Protein AF-A0A1X7VGJ2-F1 (afdb_monomer_lite)

Sequence (334 aa):
MAAMAGPQPTDRPSVDGLGHTLQAKCLDVYKAAIDLQKLAGLMFQEAEQERKEWAYRMSVLQVERQKIEEEKRQIIELSEEKQEELLQSISSQETEIHGTVEIIVSGRMFTTSTRTIASLPNSLLAEAVSLMLKELEENRKERGSSKKKKKLKLRIDRDPRHFELILNYLREADRSLHWLYDPEAMKMSDLEAVRDEADYYKLKNLARLVTWELVSRKPVVSSKRLPSVLKLDKFENAEAAPFYKTLQTVKLEEENFTETVFENIVFVHNQTFISCDFRGSVFRRCFFNNGVLMNLSGSNISGIKFIDCRCNSRMSPADVFIVDEDQKGNIPSR

Organism: Amphimedon queenslandica (NCBI:txid400682)

InterPro domains:
  IPR003131 Potassium channel tetramerisation-type BTB domain [PF02214] (101-206)
  IPR011333 SKP1/BTB/POZ domain superfamily [G3DSA:3.30.710.10] (98-217)
  IPR011333 SKP1/BTB/POZ domain superfamily [SSF54695] (100-214)

Secondary structure (DSSP, 8-state):
--PPPPPPPPPPPPTHHHHHHHHHHHHHHHHHHHHHHHHHHHHHHHHHHHHHHHHHHHHHHHHHHHHHHHHHHHHHHHHHHHHHHHHHHHHHHTTS---EEEEEETTEEEEEEHHHHHTSTTSHHHHHHHHHHHHHHHHHHHTT--S--PPEEEEE-S-TTTHHHHHHHHH-SS--GGGSSSGGGS-HHHHHHHHHHHHHTT-HHHHHHHHHHHHHHS-----S---S-----------S---PEEE---EEES-B-TT-EEESEEE-S-EEEES-B-TT-EEES-EE-TT--EE-TT-B-TT-EEES-EESSS--GGGGEE--GGGGGGSPP-

Structure (mmCIF, N/CA/C/O backbone):
data_AF-A0A1X7VGJ2-F1
#
_entry.id   AF-A0A1X7VGJ2-F1
#
loop_
_atom_site.group_PDB
_atom_site.id
_atom_site.type_symbol
_atom_site.label_atom_id
_atom_site.label_alt_id
_atom_site.label_comp_id
_atom_site.label_asym_id
_atom_site.label_entity_id
_atom_site.label_seq_id
_atom_site.pdbx_PDB_ins_code
_atom_site.Cartn_x
_atom_site.Cartn_y
_atom_site.Cartn_z
_atom_site.occupancy
_atom_site.B_iso_or_equiv
_atom_site.auth_seq_id
_atom_site.auth_comp_id
_atom_site.auth_asym_id
_atom_site.auth_atom_id
_atom_site.pdbx_PDB_model_num
ATOM 1 N N . MET A 1 1 ? 41.781 -7.337 -119.163 1.00 41.69 1 MET A N 1
ATOM 2 C CA . MET A 1 1 ? 42.632 -6.458 -118.334 1.00 41.69 1 MET A CA 1
ATOM 3 C C . MET A 1 1 ? 41.804 -5.997 -117.146 1.00 41.69 1 MET A C 1
ATOM 5 O O . MET A 1 1 ? 40.992 -5.098 -117.299 1.00 41.69 1 MET A O 1
ATOM 9 N N . ALA A 1 2 ? 41.922 -6.687 -116.011 1.00 40.81 2 ALA A N 1
ATOM 10 C CA . ALA A 1 2 ? 41.248 -6.338 -114.763 1.00 40.81 2 ALA A CA 1
ATOM 11 C C . ALA A 1 2 ? 42.290 -5.704 -113.832 1.00 40.81 2 ALA A C 1
ATOM 13 O O . ALA A 1 2 ? 43.296 -6.341 -113.523 1.00 40.81 2 ALA A O 1
ATOM 14 N N . ALA A 1 3 ? 42.087 -4.441 -113.461 1.00 43.06 3 ALA A N 1
ATOM 15 C CA . ALA A 1 3 ? 42.963 -3.708 -112.556 1.00 43.06 3 ALA A CA 1
ATOM 16 C C . ALA A 1 3 ? 42.539 -3.976 -111.106 1.00 43.06 3 ALA A C 1
ATOM 18 O O . ALA A 1 3 ? 41.390 -3.741 -110.735 1.00 43.06 3 ALA A O 1
ATOM 19 N N . MET A 1 4 ? 43.468 -4.494 -110.303 1.00 45.34 4 MET A N 1
ATOM 20 C CA . MET A 1 4 ? 43.298 -4.689 -108.867 1.00 45.34 4 MET A CA 1
ATOM 21 C C . MET A 1 4 ? 43.460 -3.355 -108.131 1.00 45.34 4 MET A C 1
ATOM 23 O O . MET A 1 4 ? 44.506 -2.718 -108.228 1.00 45.34 4 MET A O 1
ATOM 27 N N . ALA A 1 5 ? 42.432 -2.948 -107.386 1.00 48.91 5 ALA A N 1
ATOM 28 C CA . ALA A 1 5 ? 42.500 -1.841 -106.439 1.00 48.91 5 ALA A CA 1
ATOM 29 C C . ALA A 1 5 ? 43.013 -2.363 -105.085 1.00 48.91 5 ALA A C 1
ATOM 31 O O . ALA A 1 5 ? 42.416 -3.266 -104.498 1.00 48.91 5 ALA A O 1
ATOM 32 N N . GLY A 1 6 ? 44.143 -1.824 -104.622 1.00 45.28 6 GLY A N 1
ATOM 33 C CA . GLY A 1 6 ? 44.724 -2.126 -103.311 1.00 45.28 6 GLY A CA 1
ATOM 34 C C . GLY A 1 6 ? 43.954 -1.467 -102.152 1.00 45.28 6 GLY A C 1
ATOM 35 O O . GLY A 1 6 ? 43.259 -0.471 -102.368 1.00 45.28 6 GLY A O 1
ATOM 36 N N . PRO A 1 7 ? 44.062 -2.005 -100.924 1.00 53.31 7 PRO A N 1
ATOM 37 C CA . PRO A 1 7 ? 43.322 -1.517 -99.763 1.00 53.31 7 PRO A CA 1
ATOM 38 C C . PRO A 1 7 ? 43.892 -0.192 -99.233 1.00 53.31 7 PRO A C 1
ATOM 40 O O . PRO A 1 7 ? 45.107 0.000 -99.181 1.00 53.31 7 PRO A O 1
ATOM 43 N N . GLN A 1 8 ? 43.000 0.716 -98.822 1.00 55.34 8 GLN A N 1
ATOM 44 C CA . GLN A 1 8 ? 43.360 1.981 -98.177 1.00 55.34 8 GLN A CA 1
ATOM 45 C C . GLN A 1 8 ? 43.908 1.775 -96.751 1.00 55.34 8 GLN A C 1
ATOM 47 O O . GLN A 1 8 ? 43.459 0.865 -96.049 1.00 55.34 8 GLN A O 1
ATOM 52 N N . PRO A 1 9 ? 44.851 2.624 -96.298 1.00 50.47 9 PRO A N 1
ATOM 53 C CA . PRO A 1 9 ? 45.387 2.573 -94.946 1.00 50.47 9 PRO A CA 1
ATOM 54 C C . PRO A 1 9 ? 44.357 3.098 -93.938 1.00 50.47 9 PRO A C 1
ATOM 56 O O . PRO A 1 9 ? 43.852 4.208 -94.062 1.00 50.47 9 PRO A O 1
ATOM 59 N N . THR A 1 10 ? 44.059 2.291 -92.924 1.00 57.19 10 THR A N 1
ATOM 60 C CA . THR A 1 10 ? 43.272 2.693 -91.754 1.00 57.19 10 THR A CA 1
ATOM 61 C C . THR A 1 10 ? 44.103 3.599 -90.847 1.00 57.19 10 THR A C 1
ATOM 63 O O . THR A 1 10 ? 45.176 3.186 -90.389 1.00 57.19 10 THR A O 1
ATOM 66 N N . ASP A 1 11 ? 43.586 4.791 -90.556 1.00 51.69 11 ASP A N 1
ATOM 67 C CA . ASP A 1 11 ? 44.128 5.726 -89.570 1.00 51.69 11 ASP A CA 1
ATOM 68 C C . ASP A 1 11 ? 44.292 5.049 -88.201 1.00 51.69 11 ASP A C 1
ATOM 70 O O . ASP A 1 11 ? 43.331 4.576 -87.589 1.00 51.69 11 ASP A O 1
ATOM 74 N N . ARG A 1 12 ? 45.533 4.990 -87.707 1.00 55.22 12 ARG A N 1
ATOM 75 C CA . ARG A 1 12 ? 45.820 4.589 -86.326 1.00 55.22 12 ARG A CA 1
ATOM 76 C C . ARG A 1 12 ? 45.592 5.797 -85.410 1.00 55.22 12 ARG A C 1
ATOM 78 O O . ARG A 1 12 ? 46.209 6.834 -85.652 1.00 55.22 12 ARG A O 1
ATOM 85 N N . PRO A 1 13 ? 44.775 5.690 -84.348 1.00 53.16 13 PRO A 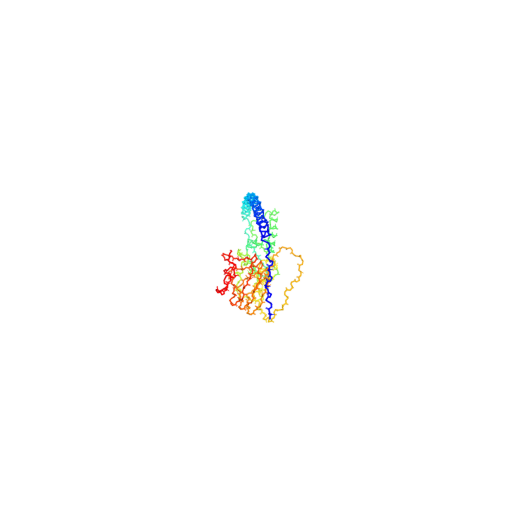N 1
ATOM 86 C CA . PRO A 1 13 ? 44.642 6.766 -83.373 1.00 53.16 13 PRO A CA 1
ATOM 87 C C . PRO A 1 13 ? 45.975 6.994 -82.642 1.00 53.16 13 PRO A C 1
ATOM 89 O O . PRO A 1 13 ? 46.631 6.045 -82.210 1.00 53.16 13 PRO A O 1
ATOM 92 N N . SER A 1 14 ? 46.376 8.265 -82.533 1.00 53.22 14 SER A N 1
ATOM 93 C CA . SER A 1 14 ? 47.578 8.713 -81.817 1.00 53.22 14 SER A CA 1
ATOM 94 C C . SER A 1 14 ? 47.533 8.270 -80.346 1.00 53.22 14 SER A C 1
ATOM 96 O O . SER A 1 14 ? 46.557 8.499 -79.631 1.00 53.22 14 SER A O 1
ATOM 98 N N . VAL A 1 15 ? 48.610 7.614 -79.911 1.00 56.50 15 VAL A N 1
ATOM 99 C CA . VAL A 1 15 ? 48.788 7.003 -78.580 1.00 56.50 15 VAL A CA 1
ATOM 100 C C . VAL A 1 15 ? 49.130 8.057 -77.508 1.00 56.50 15 VAL A C 1
ATOM 102 O O . VAL A 1 15 ? 49.064 7.780 -76.311 1.00 56.50 15 VAL A O 1
ATOM 105 N N . ASP A 1 16 ? 49.402 9.299 -77.913 1.00 55.81 16 ASP A N 1
ATOM 106 C CA . ASP A 1 16 ? 49.933 10.347 -77.034 1.00 55.81 16 ASP A CA 1
ATOM 107 C C . ASP A 1 16 ? 48.872 10.958 -76.089 1.00 55.81 16 ASP A C 1
ATOM 109 O O . ASP A 1 16 ? 49.206 11.539 -75.058 1.00 55.81 16 ASP A O 1
ATOM 113 N N . GLY A 1 17 ? 47.572 10.773 -76.361 1.00 53.50 17 GLY A N 1
ATOM 114 C CA . GLY A 1 17 ? 46.477 11.301 -75.524 1.00 53.50 17 GLY A CA 1
ATOM 115 C C . GLY A 1 17 ? 46.108 10.453 -74.292 1.00 53.50 17 GLY A C 1
ATOM 116 O O . GLY A 1 17 ? 45.524 10.961 -73.328 1.00 53.50 17 GLY A O 1
ATOM 117 N N . LEU A 1 18 ? 46.455 9.161 -74.291 1.00 54.19 18 LEU A N 1
ATOM 118 C CA . LEU A 1 18 ? 46.107 8.216 -73.217 1.00 54.19 18 LEU A CA 1
ATOM 119 C C . LEU A 1 18 ? 47.040 8.322 -71.999 1.00 54.19 18 LEU A C 1
ATOM 121 O O . LEU A 1 18 ? 46.604 8.116 -70.867 1.00 54.19 18 LEU A O 1
ATOM 125 N N . GLY A 1 19 ? 48.305 8.703 -72.207 1.00 57.38 19 GLY A N 1
ATOM 126 C CA . GLY A 1 19 ? 49.273 8.892 -71.120 1.00 57.38 19 GLY A CA 1
ATOM 127 C C . GLY A 1 19 ? 48.922 10.074 -70.209 1.00 57.38 19 GLY A C 1
ATOM 128 O O . GLY A 1 19 ? 48.924 9.943 -68.984 1.00 57.38 19 GLY A O 1
ATOM 129 N N . HIS A 1 20 ? 48.524 11.206 -70.797 1.00 58.91 20 HIS A N 1
ATOM 130 C CA . HIS A 1 20 ? 48.172 12.416 -70.046 1.00 58.91 20 HIS A CA 1
ATOM 131 C C . HIS A 1 20 ? 46.878 12.270 -69.229 1.00 58.91 20 HIS A C 1
ATOM 133 O O . HIS A 1 20 ? 46.772 12.811 -68.127 1.00 58.91 20 HIS A O 1
ATOM 139 N N . THR A 1 21 ? 45.906 11.495 -69.720 1.00 67.38 21 THR A N 1
ATOM 140 C CA . THR A 1 21 ? 44.641 11.243 -69.009 1.00 67.38 21 THR A CA 1
ATOM 141 C C . THR A 1 21 ? 44.792 10.254 -67.854 1.00 67.38 21 THR A C 1
ATOM 143 O O . THR A 1 21 ? 44.124 10.413 -66.830 1.00 67.38 21 THR A O 1
ATOM 146 N N . LEU A 1 22 ? 45.683 9.265 -67.965 1.00 71.12 22 LEU A N 1
ATOM 147 C CA . LEU A 1 22 ? 45.984 8.346 -66.864 1.00 71.12 22 LEU A CA 1
ATOM 148 C C . LEU A 1 22 ? 46.746 9.059 -65.735 1.00 71.12 22 LEU A C 1
ATOM 150 O O . LEU A 1 22 ? 46.411 8.905 -64.562 1.00 71.12 22 LEU A O 1
ATOM 154 N N . GLN A 1 23 ? 47.722 9.896 -66.096 1.00 74.94 23 GLN A N 1
ATOM 155 C CA . GLN A 1 23 ? 48.530 10.652 -65.140 1.00 74.94 23 GLN A CA 1
ATOM 156 C C . GLN A 1 23 ? 47.693 11.655 -64.330 1.00 74.94 23 GLN A C 1
ATOM 158 O O . GLN A 1 23 ? 47.880 11.764 -63.117 1.00 74.94 23 GLN A O 1
ATOM 163 N N . ALA A 1 24 ? 46.731 12.332 -64.967 1.00 77.25 24 ALA A N 1
ATOM 164 C CA . ALA A 1 24 ? 45.788 13.215 -64.280 1.00 77.25 24 ALA A CA 1
ATOM 165 C C . ALA A 1 24 ? 44.929 12.452 -63.254 1.00 77.25 24 ALA A C 1
ATOM 167 O O . ALA A 1 24 ? 44.856 12.848 -62.093 1.00 77.25 24 ALA A O 1
ATOM 168 N N . LYS A 1 25 ? 44.375 11.294 -63.641 1.00 83.44 25 LYS A N 1
ATOM 169 C CA . LYS A 1 25 ? 43.571 10.454 -62.739 1.00 83.44 25 LYS A CA 1
ATOM 170 C C . LYS A 1 25 ? 44.375 9.923 -61.551 1.00 83.44 25 LYS A C 1
ATOM 172 O O . LYS A 1 25 ? 43.862 9.894 -60.437 1.00 83.44 25 LYS A O 1
ATOM 177 N N . CYS A 1 26 ? 45.633 9.528 -61.753 1.00 83.81 26 CYS A N 1
ATOM 178 C CA . CYS A 1 26 ? 46.504 9.105 -60.653 1.00 83.81 26 CYS A CA 1
ATOM 179 C C . CYS A 1 26 ? 46.788 10.245 -59.663 1.00 83.81 26 CYS A C 1
ATOM 181 O O . CYS A 1 26 ? 46.820 10.011 -58.455 1.00 83.81 26 CYS A O 1
ATOM 183 N N . LEU A 1 27 ? 46.959 11.476 -60.156 1.00 86.50 27 LEU A N 1
ATOM 184 C CA . LEU A 1 27 ? 47.167 12.647 -59.306 1.00 86.50 27 LEU A CA 1
ATOM 185 C C . LEU A 1 27 ? 45.924 12.967 -58.461 1.00 86.50 27 LEU A C 1
ATOM 187 O O . LEU A 1 27 ? 46.056 13.308 -57.287 1.00 86.50 27 LEU A O 1
ATOM 191 N N . ASP A 1 28 ? 44.730 12.820 -59.034 1.00 88.88 28 ASP A N 1
ATOM 192 C CA . ASP A 1 28 ? 43.468 13.042 -58.322 1.00 88.88 28 ASP A CA 1
ATOM 193 C C . ASP A 1 28 ? 43.237 11.993 -57.227 1.00 88.88 28 ASP A C 1
ATOM 195 O O . ASP A 1 28 ? 42.870 12.342 -56.105 1.00 88.88 28 ASP A O 1
ATOM 199 N N . VAL A 1 29 ? 43.548 10.720 -57.502 1.00 89.69 29 VAL A N 1
ATOM 200 C CA . VAL A 1 29 ? 43.503 9.647 -56.493 1.00 89.69 29 VAL A CA 1
ATOM 201 C C . VAL A 1 29 ? 44.496 9.913 -55.358 1.00 89.69 29 VAL A C 1
ATOM 203 O O . VAL A 1 29 ? 44.160 9.737 -54.189 1.00 89.69 29 VAL A O 1
ATOM 206 N N . TYR A 1 30 ? 45.704 10.381 -55.678 1.00 91.94 30 TYR A N 1
ATOM 207 C CA . TYR A 1 30 ? 46.712 10.708 -54.669 1.00 91.94 30 TYR A CA 1
ATOM 208 C C . TYR A 1 30 ? 46.295 11.893 -53.783 1.00 91.94 30 TYR A C 1
ATOM 210 O O . TYR A 1 30 ? 46.450 11.836 -52.563 1.00 91.94 30 TYR A O 1
ATOM 218 N N . LYS A 1 31 ? 45.706 12.945 -54.367 1.00 92.75 31 LYS A N 1
ATOM 219 C CA . LYS A 1 31 ? 45.141 14.071 -53.604 1.00 92.75 31 LYS A CA 1
ATOM 220 C C . LYS A 1 31 ? 44.005 13.614 -52.689 1.00 92.75 31 LYS A C 1
ATOM 222 O O . LYS A 1 31 ? 44.028 13.933 -51.504 1.00 92.75 31 LYS A O 1
ATOM 227 N N . ALA A 1 32 ? 43.082 12.799 -53.203 1.00 90.75 32 ALA A N 1
ATOM 228 C CA . ALA A 1 32 ? 41.989 12.242 -52.410 1.00 90.75 32 ALA A CA 1
ATOM 229 C C . ALA A 1 32 ? 42.497 11.389 -51.233 1.00 90.75 32 ALA A C 1
ATOM 231 O O . ALA A 1 32 ? 41.953 11.473 -50.134 1.00 90.75 32 ALA A O 1
ATOM 232 N N . ALA A 1 33 ? 43.569 10.613 -51.426 1.00 91.69 33 ALA A N 1
ATOM 233 C CA . ALA A 1 33 ? 44.189 9.836 -50.353 1.00 91.69 33 ALA A CA 1
ATOM 234 C C . ALA A 1 33 ? 44.795 10.729 -49.252 1.00 91.69 33 ALA A C 1
ATOM 236 O O . ALA A 1 33 ? 44.612 10.450 -48.067 1.00 91.69 33 ALA A O 1
ATOM 237 N N . ILE A 1 34 ? 45.462 11.827 -49.627 1.00 93.69 34 ILE A N 1
ATOM 238 C CA . ILE A 1 34 ? 45.991 12.813 -48.670 1.00 93.69 34 ILE A CA 1
ATOM 239 C C . ILE A 1 34 ? 44.855 13.477 -47.886 1.00 93.69 34 ILE A C 1
ATOM 241 O O . ILE A 1 34 ? 44.963 13.652 -46.671 1.00 93.69 34 ILE A O 1
ATOM 245 N N . ASP A 1 35 ? 43.769 13.846 -48.560 1.00 93.25 35 ASP A N 1
ATOM 246 C CA . ASP A 1 35 ? 42.637 14.508 -47.914 1.00 93.25 35 ASP A CA 1
ATOM 247 C C . ASP A 1 35 ? 41.896 13.561 -46.963 1.00 93.25 35 ASP A C 1
ATOM 249 O O . ASP A 1 35 ? 41.567 13.954 -45.843 1.00 93.25 35 ASP A O 1
ATOM 253 N N . LEU A 1 36 ? 41.742 12.284 -47.332 1.00 92.56 36 LEU A N 1
ATOM 254 C CA . LEU A 1 36 ? 41.225 11.247 -46.434 1.00 92.56 36 LEU A CA 1
ATOM 255 C C . LEU A 1 36 ? 42.123 11.040 -45.210 1.00 92.56 36 LEU A C 1
ATOM 257 O O . LEU A 1 36 ? 41.618 10.911 -44.097 1.00 92.56 36 LEU A O 1
ATOM 261 N N . GLN A 1 37 ? 43.447 11.051 -45.385 1.00 93.88 37 GLN A N 1
ATOM 262 C CA . GLN A 1 37 ? 44.385 10.915 -44.270 1.00 93.88 37 GLN A CA 1
ATOM 263 C C . GLN A 1 37 ? 44.299 12.103 -43.299 1.00 93.88 37 GLN A C 1
ATOM 265 O O . GLN A 1 37 ? 44.339 11.910 -42.083 1.00 93.88 37 GLN A O 1
ATOM 270 N N . LYS A 1 38 ? 44.130 13.327 -43.814 1.00 93.81 38 LYS A N 1
ATOM 271 C CA . LYS A 1 38 ? 43.897 14.520 -42.982 1.00 93.81 38 LYS A CA 1
ATOM 272 C C . LYS A 1 38 ? 42.572 14.434 -42.230 1.00 93.81 38 LYS A C 1
ATOM 274 O O . LYS A 1 38 ? 42.534 14.730 -41.039 1.00 93.81 38 LYS A O 1
ATOM 279 N N . LEU A 1 39 ? 41.507 14.007 -42.907 1.00 94.00 39 LEU A N 1
ATOM 280 C CA . LEU A 1 39 ? 40.177 13.882 -42.316 1.00 94.00 39 LEU A CA 1
ATOM 281 C C . LEU A 1 39 ? 40.162 12.820 -41.207 1.00 94.00 39 LEU A C 1
ATOM 283 O O . LEU A 1 39 ? 39.649 13.081 -40.123 1.00 94.00 39 LEU A O 1
ATOM 287 N N . ALA A 1 40 ? 40.825 11.680 -41.419 1.00 92.25 40 ALA A N 1
ATOM 288 C CA . ALA A 1 40 ? 41.014 10.662 -40.386 1.00 92.25 40 ALA A CA 1
ATOM 289 C C . ALA A 1 40 ? 41.782 11.201 -39.163 1.00 92.25 40 ALA A C 1
ATOM 291 O O . ALA A 1 40 ? 41.431 10.885 -38.027 1.00 92.25 40 ALA A O 1
ATOM 292 N N . GLY A 1 41 ? 42.794 12.049 -39.380 1.00 94.06 41 GLY A N 1
ATOM 293 C CA . GLY A 1 41 ? 43.525 12.716 -38.299 1.00 94.06 41 GLY A CA 1
ATOM 294 C C . GLY A 1 41 ? 42.649 13.659 -37.469 1.00 94.06 41 GLY A C 1
ATOM 295 O O . GLY A 1 41 ? 42.732 13.643 -36.243 1.00 94.06 41 GLY A O 1
ATOM 296 N N . LEU A 1 42 ? 41.776 14.435 -38.120 1.00 94.19 42 LEU A N 1
ATOM 297 C CA . LEU A 1 42 ? 40.832 15.329 -37.439 1.00 94.19 42 LEU A CA 1
ATOM 298 C C . LEU A 1 42 ? 39.787 14.547 -36.636 1.00 94.19 42 LEU A C 1
ATOM 300 O O . LEU A 1 42 ? 39.579 14.847 -35.464 1.00 94.19 42 LEU A O 1
ATOM 304 N N . MET A 1 43 ? 39.205 13.495 -37.221 1.00 90.44 43 MET A N 1
ATOM 305 C CA . MET A 1 43 ? 38.252 12.625 -36.519 1.00 90.44 43 MET A CA 1
ATOM 306 C C . MET A 1 43 ? 38.877 11.959 -35.289 1.00 90.44 43 MET A C 1
ATOM 308 O O . MET A 1 43 ? 38.226 11.821 -34.256 1.00 90.44 43 MET A O 1
ATOM 312 N N . PHE A 1 44 ? 40.148 11.556 -35.375 1.00 94.19 44 PHE A N 1
ATOM 313 C CA . PHE A 1 44 ? 40.859 10.984 -34.233 1.00 94.19 44 PHE A CA 1
ATOM 314 C C . PHE A 1 44 ? 41.048 12.006 -33.102 1.00 94.19 44 PHE A C 1
ATOM 316 O O . PHE A 1 44 ? 40.848 11.673 -31.936 1.00 94.19 44 PHE A O 1
ATOM 323 N N . GLN A 1 45 ? 41.396 13.253 -33.436 1.00 93.00 45 GLN A N 1
ATOM 324 C CA . GLN A 1 45 ? 41.542 14.329 -32.451 1.00 93.00 45 GLN A CA 1
ATOM 325 C C . GLN A 1 45 ? 40.212 14.683 -31.777 1.00 93.00 45 GLN A C 1
ATOM 327 O O . GLN A 1 45 ? 40.179 14.862 -30.560 1.00 93.00 45 GLN A O 1
ATOM 332 N N . GLU A 1 46 ? 39.126 14.742 -32.547 1.00 94.25 46 GLU A N 1
ATOM 333 C CA . GLU A 1 46 ? 37.776 14.999 -32.038 1.00 94.25 46 GLU A CA 1
ATOM 334 C C . GLU A 1 46 ? 37.323 13.883 -31.086 1.00 94.25 46 GLU A C 1
ATOM 336 O O . GLU A 1 46 ? 36.951 14.155 -29.945 1.00 94.25 46 GLU A O 1
ATOM 341 N N . ALA A 1 47 ? 37.498 12.617 -31.476 1.00 89.50 47 ALA A N 1
ATOM 342 C CA . ALA A 1 47 ? 37.197 11.476 -30.613 1.00 89.50 47 ALA A CA 1
ATOM 343 C C . ALA A 1 47 ? 38.031 11.475 -29.314 1.00 89.50 47 ALA A C 1
ATOM 345 O O . ALA A 1 47 ? 37.554 11.071 -28.250 1.00 89.50 47 ALA A O 1
ATOM 346 N N . GLU A 1 48 ? 39.285 11.934 -29.365 1.00 94.31 48 GLU A N 1
ATOM 347 C CA . GLU A 1 48 ? 40.126 12.051 -28.172 1.00 94.31 48 GLU A CA 1
ATOM 348 C C . GLU A 1 48 ? 39.659 13.182 -27.240 1.00 94.31 48 GLU A C 1
ATOM 350 O O . GLU A 1 48 ? 39.694 13.024 -26.015 1.00 94.31 48 GLU A O 1
ATOM 355 N N . GLN A 1 49 ? 39.196 14.306 -27.797 1.00 93.06 49 GLN A N 1
ATOM 356 C CA . GLN A 1 49 ? 38.591 15.393 -27.024 1.00 93.06 49 GLN A CA 1
ATOM 357 C C . GLN A 1 49 ? 37.295 14.938 -26.354 1.00 93.06 49 GLN A C 1
ATOM 359 O O . GLN A 1 49 ? 37.166 15.086 -25.139 1.00 93.06 49 GLN A O 1
ATOM 364 N N . GLU A 1 50 ? 36.396 14.291 -27.094 1.00 93.69 50 GLU A N 1
ATOM 365 C CA . GLU A 1 50 ? 35.156 13.744 -26.539 1.00 93.69 50 GLU A CA 1
ATOM 366 C C . GLU A 1 50 ? 35.433 12.740 -25.418 1.00 93.69 50 GLU A C 1
ATOM 368 O O . GLU A 1 50 ? 34.788 12.774 -24.370 1.00 93.69 50 GLU A O 1
ATOM 373 N N . ARG A 1 51 ? 36.448 11.882 -25.580 1.00 92.56 51 ARG A N 1
ATOM 374 C CA . ARG A 1 51 ? 36.856 10.938 -24.534 1.00 92.56 51 ARG A CA 1
ATOM 375 C C . ARG A 1 51 ? 37.351 11.652 -23.274 1.00 92.56 51 ARG A C 1
ATOM 377 O O . ARG A 1 51 ? 37.035 11.208 -22.168 1.00 92.56 51 ARG A O 1
ATOM 384 N N . LYS A 1 52 ? 38.120 12.738 -23.416 1.00 94.19 52 LYS A N 1
ATOM 385 C CA . LYS A 1 52 ? 38.601 13.552 -22.283 1.00 94.19 52 LYS A CA 1
ATOM 386 C C . LYS A 1 52 ? 37.448 14.264 -21.582 1.00 94.19 52 LYS A C 1
ATOM 388 O O . LYS A 1 52 ? 37.370 14.223 -20.355 1.00 94.19 52 LYS A O 1
ATOM 393 N N . GLU A 1 53 ? 36.529 14.853 -22.340 1.00 94.38 53 GLU A N 1
ATOM 394 C CA . GLU A 1 53 ? 35.331 15.482 -21.784 1.00 94.38 53 GLU A CA 1
ATOM 395 C C . GLU A 1 53 ? 34.436 14.474 -21.070 1.00 94.38 53 GLU A C 1
ATOM 397 O O . GLU A 1 53 ? 33.954 14.740 -19.970 1.00 94.38 53 GLU A O 1
ATOM 402 N N . TRP A 1 54 ? 34.232 13.301 -21.666 1.00 92.00 54 TRP A N 1
ATOM 403 C CA . TRP A 1 54 ? 33.439 12.239 -21.068 1.00 92.00 54 TRP A CA 1
ATOM 404 C C . TRP A 1 54 ? 34.072 11.742 -19.766 1.00 92.00 54 TRP A C 1
ATOM 406 O O . TRP A 1 54 ? 33.380 11.636 -18.755 1.00 92.00 54 TRP A O 1
ATOM 416 N N . ALA A 1 55 ? 35.392 11.529 -19.742 1.00 93.94 55 ALA A N 1
ATOM 417 C CA . ALA A 1 55 ? 36.113 11.156 -18.525 1.00 93.94 55 ALA A CA 1
ATOM 418 C C . ALA A 1 55 ? 35.981 12.222 -17.423 1.00 93.94 55 ALA A C 1
ATOM 420 O O . ALA A 1 55 ? 35.745 11.887 -16.261 1.00 93.94 55 ALA A O 1
ATOM 421 N N . TYR A 1 56 ? 36.062 13.504 -17.789 1.00 94.62 56 TYR A N 1
ATOM 422 C CA . TYR A 1 56 ? 35.848 14.606 -16.855 1.00 94.62 56 TYR A CA 1
ATOM 423 C C . TYR A 1 56 ? 34.417 14.612 -16.300 1.00 94.62 56 TYR A C 1
ATOM 425 O O . TYR A 1 56 ? 34.240 14.595 -15.081 1.00 94.62 56 TYR A O 1
ATOM 433 N N . ARG A 1 57 ? 33.393 14.540 -17.160 1.00 94.56 57 ARG A N 1
ATOM 434 C CA . ARG A 1 57 ? 31.982 14.494 -16.731 1.00 94.56 57 ARG A CA 1
ATOM 435 C C . ARG A 1 57 ? 31.711 13.302 -15.814 1.00 94.56 57 ARG A C 1
ATOM 437 O O . ARG A 1 57 ? 31.052 13.456 -14.790 1.00 94.56 57 ARG A O 1
ATOM 444 N N . MET A 1 58 ? 32.258 12.132 -16.139 1.00 89.94 58 MET A N 1
ATOM 445 C CA . MET A 1 58 ? 32.125 10.937 -15.304 1.00 89.94 58 MET A CA 1
ATOM 446 C C . MET A 1 58 ? 32.764 11.113 -13.923 1.00 89.94 58 MET A C 1
ATOM 448 O O . MET A 1 58 ? 32.181 10.678 -12.933 1.00 89.94 58 MET A O 1
ATOM 452 N N . SER A 1 59 ? 33.913 11.791 -13.836 1.00 94.00 59 SER A N 1
ATOM 453 C CA . SER A 1 59 ? 34.567 12.074 -12.551 1.00 94.00 59 SER A CA 1
ATOM 454 C C . SER A 1 59 ? 33.729 13.000 -11.659 1.00 94.00 59 SER A C 1
ATOM 456 O O . SER A 1 59 ? 33.592 12.744 -10.465 1.00 94.00 59 SER A O 1
ATOM 458 N N . VAL A 1 60 ? 33.087 14.015 -12.249 1.00 94.38 60 VAL A N 1
ATOM 459 C CA . VAL A 1 60 ? 32.187 14.938 -11.539 1.00 94.38 60 VAL A CA 1
ATOM 460 C C . VAL A 1 60 ? 30.956 14.194 -11.017 1.00 94.38 60 VAL A C 1
ATOM 462 O O . VAL A 1 60 ? 30.633 14.288 -9.833 1.00 94.38 60 VAL A O 1
ATOM 465 N N . LEU A 1 61 ? 30.322 13.377 -11.865 1.00 91.50 61 LEU A N 1
ATOM 466 C CA . LEU A 1 61 ? 29.154 12.577 -11.479 1.00 91.50 61 LEU A CA 1
ATOM 467 C C . LEU A 1 61 ? 29.466 11.578 -10.358 1.00 91.50 61 LEU A C 1
ATOM 469 O O . LEU A 1 61 ? 28.599 11.263 -9.542 1.00 91.50 61 LEU A O 1
ATOM 473 N N . GLN A 1 62 ? 30.693 11.057 -10.306 1.00 89.94 62 GLN A N 1
ATOM 474 C CA . GLN A 1 62 ? 31.109 10.133 -9.257 1.00 89.94 62 GLN A CA 1
ATOM 475 C C . GLN A 1 62 ? 31.216 10.831 -7.895 1.00 89.94 62 GLN A C 1
ATOM 477 O O . GLN A 1 62 ? 30.764 10.276 -6.894 1.00 89.94 62 GLN A O 1
ATOM 482 N N . VAL A 1 63 ? 31.740 12.059 -7.866 1.00 93.38 63 VAL A N 1
ATOM 483 C CA . VAL A 1 63 ? 31.797 12.884 -6.649 1.00 93.38 63 VAL A CA 1
ATOM 484 C C . VAL A 1 63 ? 30.390 13.260 -6.174 1.00 93.38 63 VAL A C 1
ATOM 486 O O . VAL A 1 63 ? 30.085 13.132 -4.989 1.00 93.38 63 VAL A O 1
ATOM 489 N N . GLU A 1 64 ? 29.496 13.659 -7.083 1.00 89.25 64 GLU A N 1
ATOM 490 C CA . GLU A 1 64 ? 28.102 13.968 -6.730 1.00 89.25 64 GLU A CA 1
ATOM 491 C C . GLU A 1 64 ? 27.356 12.749 -6.184 1.00 89.25 64 GLU A C 1
ATOM 493 O O . GLU A 1 64 ? 26.639 12.854 -5.189 1.00 89.25 64 GLU A O 1
ATOM 498 N N . ARG A 1 65 ? 27.559 11.572 -6.785 1.00 89.12 65 ARG A N 1
ATOM 499 C CA . ARG A 1 65 ? 26.966 10.325 -6.292 1.00 89.12 65 ARG A CA 1
ATOM 500 C C . ARG A 1 65 ? 27.412 10.015 -4.865 1.00 89.12 65 ARG A C 1
ATOM 502 O O . ARG A 1 65 ? 26.565 9.674 -4.046 1.00 89.12 65 ARG A O 1
ATOM 509 N N . GLN A 1 66 ? 28.702 10.167 -4.567 1.00 90.00 66 GLN A N 1
ATOM 510 C CA . GLN A 1 66 ? 29.226 9.967 -3.212 1.00 90.00 66 GLN A CA 1
ATOM 511 C C . GLN A 1 66 ? 28.596 10.943 -2.216 1.00 90.00 66 GLN A C 1
ATOM 513 O O . GLN A 1 66 ? 28.199 10.535 -1.128 1.00 90.00 66 GLN A O 1
ATOM 518 N N . LYS A 1 67 ? 28.431 12.211 -2.605 1.00 94.56 67 LYS A N 1
ATOM 519 C CA . LYS A 1 67 ? 27.766 13.210 -1.764 1.00 94.56 67 LYS A CA 1
ATOM 520 C C . LYS A 1 67 ? 26.308 12.838 -1.469 1.00 94.56 67 LYS A C 1
ATOM 522 O O . LYS A 1 67 ? 25.886 12.897 -0.320 1.00 94.56 67 LYS A O 1
ATOM 527 N N . ILE A 1 68 ? 25.561 12.397 -2.483 1.00 88.38 68 ILE A N 1
ATOM 528 C CA . ILE A 1 68 ? 24.165 11.956 -2.324 1.00 88.38 68 ILE A CA 1
ATOM 529 C C . ILE A 1 68 ? 24.069 10.715 -1.424 1.00 88.38 68 ILE A C 1
ATOM 531 O O . ILE A 1 68 ? 23.130 10.590 -0.641 1.00 88.38 68 ILE A O 1
ATOM 535 N N . GLU A 1 69 ? 24.999 9.768 -1.545 1.00 87.19 69 GLU A N 1
ATOM 536 C CA . GLU A 1 69 ? 25.025 8.572 -0.694 1.00 87.19 69 GLU A CA 1
ATOM 537 C C . GLU A 1 69 ? 25.295 8.913 0.774 1.00 87.19 69 GLU A C 1
ATOM 539 O O . GLU A 1 69 ? 24.659 8.333 1.656 1.00 87.19 69 GLU A O 1
ATOM 544 N N . GLU A 1 70 ? 26.165 9.886 1.034 1.00 91.62 70 GLU A N 1
ATOM 545 C CA . GLU A 1 70 ? 26.441 10.368 2.387 1.00 91.62 70 GLU A CA 1
ATOM 546 C C . GLU A 1 70 ? 25.235 11.102 2.990 1.00 91.62 70 GLU A C 1
ATOM 548 O O . GLU A 1 70 ? 24.822 10.804 4.109 1.00 91.62 70 GLU A O 1
ATOM 553 N N . GLU A 1 71 ? 24.589 11.986 2.224 1.00 88.06 71 GLU A N 1
ATOM 554 C CA . GLU A 1 71 ? 23.357 12.661 2.657 1.00 88.06 71 GLU A CA 1
ATOM 555 C C . GLU A 1 71 ? 22.240 11.652 2.971 1.00 88.06 71 GLU A C 1
ATOM 557 O O . GLU A 1 71 ? 21.540 11.775 3.977 1.00 88.06 71 GLU A O 1
ATOM 562 N N . LYS A 1 72 ? 22.097 10.597 2.157 1.00 86.38 72 LYS A N 1
ATOM 563 C CA . LYS A 1 72 ? 21.145 9.510 2.434 1.00 86.38 72 LYS A CA 1
ATOM 564 C C . LYS A 1 72 ? 21.461 8.781 3.734 1.00 86.38 72 LYS A C 1
ATOM 566 O O . LYS A 1 72 ? 20.530 8.453 4.466 1.00 86.38 72 LYS A O 1
ATOM 571 N N . ARG A 1 73 ? 22.740 8.522 4.019 1.00 88.31 73 ARG A N 1
ATOM 572 C CA . ARG A 1 73 ? 23.168 7.863 5.258 1.00 88.31 73 ARG A CA 1
ATOM 573 C C . ARG A 1 73 ? 22.792 8.702 6.480 1.00 88.31 73 ARG A C 1
ATOM 575 O O . ARG A 1 73 ? 22.169 8.171 7.391 1.00 88.31 73 ARG A O 1
ATOM 582 N N . GLN A 1 74 ? 23.062 10.006 6.440 1.00 90.81 74 GLN A N 1
ATOM 583 C CA . GLN A 1 74 ? 22.706 10.933 7.521 1.00 90.81 74 GLN A CA 1
ATOM 584 C C . GLN A 1 74 ? 21.190 11.014 7.748 1.00 90.81 74 GLN A C 1
ATOM 586 O O . GLN A 1 74 ? 20.732 11.065 8.885 1.00 90.81 74 GLN A O 1
ATOM 591 N N . ILE A 1 75 ? 20.388 10.999 6.677 1.00 86.81 75 ILE A N 1
ATOM 592 C CA . ILE A 1 75 ? 18.921 10.992 6.793 1.00 86.81 75 ILE A CA 1
ATOM 593 C C . ILE A 1 75 ? 18.421 9.713 7.472 1.00 86.81 75 ILE A C 1
ATOM 595 O O . ILE A 1 75 ? 17.491 9.785 8.275 1.00 86.81 75 ILE A O 1
ATOM 599 N N . ILE A 1 76 ? 19.005 8.557 7.144 1.00 85.69 76 ILE A N 1
ATOM 600 C CA . ILE A 1 76 ? 18.636 7.280 7.768 1.00 85.69 76 ILE A CA 1
ATOM 601 C C . ILE A 1 76 ? 18.976 7.315 9.259 1.00 85.69 76 ILE A C 1
ATOM 603 O O . ILE A 1 76 ? 18.097 7.046 10.069 1.00 85.69 76 ILE A O 1
ATOM 607 N N . GLU A 1 77 ? 20.190 7.730 9.618 1.00 89.69 77 GLU A N 1
ATOM 608 C CA . GLU A 1 77 ? 20.644 7.813 11.013 1.00 89.69 77 GLU A CA 1
ATOM 609 C C . GLU A 1 77 ? 19.755 8.751 11.846 1.00 89.69 77 GLU A C 1
ATOM 611 O O . GLU A 1 77 ? 19.193 8.343 12.860 1.00 89.69 77 GLU A O 1
ATOM 616 N N . LEU A 1 78 ? 19.480 9.962 11.348 1.00 85.06 78 LEU A N 1
ATOM 617 C CA . LEU A 1 78 ? 18.557 10.903 11.998 1.00 85.06 78 LEU A CA 1
ATOM 618 C C . LEU A 1 78 ? 17.115 10.377 12.087 1.00 85.06 78 LEU A C 1
ATOM 620 O O . LEU A 1 78 ? 16.348 10.798 12.956 1.00 85.06 78 LEU A O 1
ATOM 624 N N . SER A 1 79 ? 16.698 9.519 11.155 1.00 83.12 79 SER A N 1
ATOM 625 C CA . SER A 1 79 ? 15.380 8.883 11.191 1.00 83.12 79 SER A CA 1
ATOM 626 C C . SER A 1 79 ? 15.321 7.783 12.247 1.00 83.12 79 SER A C 1
ATOM 628 O O . SER A 1 79 ? 14.297 7.659 12.916 1.00 83.12 79 SER A O 1
ATOM 630 N N . GLU A 1 80 ? 16.383 6.992 12.387 1.00 82.56 80 GLU A N 1
ATOM 631 C CA . GLU A 1 80 ? 16.495 5.934 13.393 1.00 82.56 80 GLU A CA 1
ATOM 632 C C . GLU A 1 80 ? 16.555 6.534 14.803 1.00 82.56 80 GLU A C 1
ATOM 634 O O . GLU A 1 80 ? 15.747 6.153 15.648 1.00 82.56 80 GLU A O 1
ATOM 639 N N . GLU A 1 81 ? 17.373 7.569 15.028 1.00 81.81 81 GLU A N 1
ATOM 640 C CA . GLU A 1 81 ? 17.428 8.294 16.309 1.00 81.81 81 GLU A CA 1
ATOM 641 C C . GLU A 1 81 ? 16.056 8.859 16.705 1.00 81.81 81 GLU A C 1
ATOM 643 O O . GLU A 1 81 ? 15.579 8.654 17.822 1.00 81.81 81 GLU A O 1
ATOM 648 N N . LYS A 1 82 ? 15.351 9.509 15.769 1.00 78.81 82 LYS A N 1
ATOM 649 C CA . LYS A 1 82 ? 13.995 10.022 16.026 1.00 78.81 82 LYS A CA 1
ATOM 650 C C . LYS A 1 82 ? 12.986 8.914 16.306 1.00 78.81 82 LYS A C 1
ATOM 652 O O . LYS A 1 82 ? 12.046 9.132 17.070 1.00 78.81 82 LYS A O 1
ATOM 657 N N . GLN A 1 83 ? 13.127 7.751 15.670 1.00 71.38 83 GLN A N 1
ATOM 658 C CA . GLN A 1 83 ? 12.277 6.600 15.964 1.00 71.38 83 GLN A CA 1
ATOM 659 C C . GLN A 1 83 ? 12.545 6.061 17.369 1.00 71.38 83 GLN A C 1
ATOM 661 O O . GLN A 1 83 ? 11.586 5.764 18.080 1.00 71.38 83 GLN A O 1
ATOM 666 N N . GLU A 1 84 ? 13.804 5.984 17.796 1.00 77.25 84 GLU A N 1
ATOM 667 C CA . GLU A 1 84 ? 14.172 5.562 19.149 1.00 77.25 84 GLU A CA 1
ATOM 668 C C . GLU A 1 84 ? 13.681 6.547 20.215 1.00 77.25 84 GLU A C 1
ATOM 670 O O . GLU A 1 84 ? 13.055 6.122 21.188 1.00 77.25 84 GLU A O 1
ATOM 675 N N . GLU A 1 85 ? 13.841 7.857 20.004 1.00 75.50 85 GLU A N 1
ATOM 676 C CA . GLU A 1 85 ? 13.282 8.889 20.890 1.00 75.50 85 GLU A CA 1
ATOM 677 C C . GLU A 1 85 ? 11.752 8.778 20.996 1.00 75.50 85 GLU A C 1
ATOM 679 O O . GLU A 1 85 ? 11.170 8.867 22.087 1.00 75.50 85 GLU A O 1
ATOM 684 N N . LEU A 1 86 ? 11.070 8.528 19.872 1.00 70.44 86 LEU A N 1
ATOM 685 C CA . LEU A 1 86 ? 9.625 8.319 19.859 1.00 70.44 86 LEU A CA 1
ATOM 686 C C . LEU A 1 86 ? 9.244 7.052 20.640 1.00 70.44 86 LEU A C 1
ATOM 688 O O . LEU A 1 86 ? 8.326 7.088 21.454 1.00 70.44 86 LEU A O 1
ATOM 692 N N . LEU A 1 87 ? 9.964 5.946 20.452 1.00 66.50 87 LEU A N 1
ATOM 693 C CA . LEU A 1 87 ? 9.729 4.698 21.182 1.00 66.50 87 LEU A CA 1
ATOM 694 C C . LEU A 1 87 ? 9.978 4.857 22.685 1.00 66.50 87 LEU A C 1
ATOM 696 O O . LEU A 1 87 ? 9.215 4.325 23.491 1.00 66.50 87 LEU A O 1
ATOM 700 N N . GLN A 1 88 ? 10.989 5.629 23.079 1.00 66.56 88 GLN A N 1
ATOM 701 C CA . GLN A 1 88 ? 11.304 5.881 24.481 1.00 66.56 88 GLN A CA 1
ATOM 702 C C . GLN A 1 88 ? 10.278 6.816 25.142 1.00 66.56 88 GLN A C 1
ATOM 704 O O . GLN A 1 88 ? 9.895 6.600 26.297 1.00 66.56 88 GLN A O 1
ATOM 709 N N . SER A 1 89 ? 9.764 7.809 24.407 1.00 62.59 89 SER A N 1
ATOM 710 C CA . SER A 1 89 ? 8.668 8.671 24.873 1.00 62.59 89 SER A CA 1
ATOM 711 C C . SER A 1 89 ? 7.336 7.919 24.992 1.00 62.59 89 SER A C 1
ATOM 713 O O . SER A 1 89 ? 6.628 8.093 25.986 1.00 62.59 89 SER A O 1
ATOM 715 N N . ILE A 1 90 ? 7.037 7.011 24.055 1.00 57.44 90 ILE A N 1
ATOM 716 C CA . ILE A 1 90 ? 5.888 6.098 24.126 1.00 57.44 90 ILE A CA 1
ATOM 717 C C . ILE A 1 90 ? 6.039 5.157 25.329 1.00 57.44 90 ILE A C 1
ATOM 719 O O . ILE A 1 90 ? 5.140 5.090 26.163 1.00 57.44 90 ILE A O 1
ATOM 723 N N . SER A 1 91 ? 7.199 4.516 25.495 1.00 47.00 91 SER A N 1
ATOM 724 C CA . SER A 1 91 ? 7.472 3.608 26.618 1.00 47.00 91 SER A CA 1
ATOM 725 C C . SER A 1 91 ? 7.370 4.303 27.983 1.00 47.00 91 SER A C 1
ATOM 727 O O . SER A 1 91 ? 6.877 3.713 28.946 1.00 47.00 91 SER A O 1
ATOM 729 N N . SER A 1 92 ? 7.771 5.575 28.069 1.00 45.22 92 SER A N 1
ATOM 730 C CA . SER A 1 92 ? 7.668 6.368 29.300 1.00 45.22 92 SER A CA 1
ATOM 731 C C . SER A 1 92 ? 6.222 6.782 29.621 1.00 45.22 92 SER A C 1
ATOM 733 O O . SER A 1 92 ? 5.879 6.944 30.791 1.00 45.22 92 SER A O 1
ATOM 735 N N . GLN A 1 93 ? 5.351 6.903 28.610 1.00 49.41 93 GLN A N 1
ATOM 736 C CA . GLN A 1 93 ? 3.908 7.145 28.776 1.00 49.41 93 GLN A CA 1
ATOM 737 C C . GLN A 1 93 ? 3.082 5.853 28.968 1.00 49.41 93 GLN A C 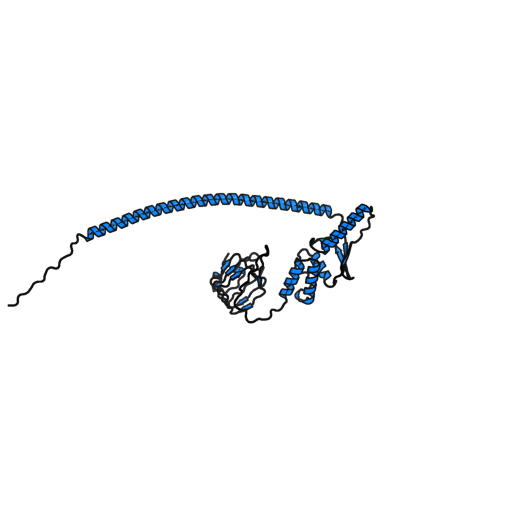1
ATOM 739 O O . GLN A 1 93 ? 1.953 5.907 29.458 1.00 49.41 93 GLN A O 1
ATOM 744 N N . GLU A 1 94 ? 3.632 4.680 28.643 1.00 46.19 94 GLU A N 1
ATOM 745 C CA . GLU A 1 94 ? 2.932 3.383 28.651 1.00 46.19 94 GLU A CA 1
ATOM 746 C C . GLU A 1 94 ? 2.665 2.779 30.045 1.00 46.19 94 GLU A C 1
ATOM 748 O O . GLU A 1 94 ? 2.009 1.740 30.155 1.00 46.19 94 GLU A O 1
ATOM 753 N N . THR A 1 95 ? 3.091 3.412 31.141 1.00 41.00 95 THR A N 1
ATOM 754 C CA . THR A 1 95 ? 2.982 2.798 32.479 1.00 41.00 95 THR A CA 1
ATOM 755 C C . THR A 1 95 ? 1.664 3.037 33.230 1.00 41.00 95 THR A C 1
ATOM 757 O O . THR A 1 95 ? 1.442 2.373 34.244 1.00 41.00 95 THR A O 1
ATOM 760 N N . GLU A 1 96 ? 0.723 3.866 32.746 1.00 46.03 96 GLU A N 1
ATOM 761 C CA . GLU A 1 96 ? -0.502 4.169 33.526 1.00 46.03 96 GLU A CA 1
ATOM 762 C C . GLU A 1 96 ? -1.876 3.912 32.865 1.00 46.03 96 GLU A C 1
ATOM 764 O O . GLU A 1 96 ? -2.884 3.961 33.576 1.00 46.03 96 GLU A O 1
ATOM 769 N N . ILE A 1 97 ? -1.980 3.538 31.578 1.00 51.25 97 ILE A N 1
ATOM 770 C CA . ILE A 1 97 ? -3.296 3.343 30.911 1.00 51.25 97 ILE A CA 1
ATOM 771 C C . ILE A 1 97 ? -3.405 2.015 30.135 1.00 51.25 97 ILE A C 1
ATOM 773 O O . ILE A 1 97 ? -3.937 1.936 29.027 1.00 51.25 97 ILE A O 1
ATOM 777 N N . HIS A 1 98 ? -2.980 0.904 30.739 1.00 53.59 98 HIS A N 1
ATOM 778 C CA . HIS A 1 98 ? -3.441 -0.420 30.298 1.00 53.59 98 HIS A CA 1
ATOM 779 C C . HIS A 1 98 ? -4.840 -0.706 30.863 1.00 53.59 98 HIS A C 1
ATOM 781 O O . HIS A 1 98 ? -5.015 -1.355 31.897 1.00 53.59 98 HIS A O 1
ATOM 787 N N . GLY A 1 99 ? -5.851 -0.162 30.184 1.00 69.94 99 GLY A N 1
ATOM 788 C CA . GLY A 1 99 ? -7.263 -0.379 30.480 1.00 69.94 99 GLY A CA 1
ATOM 789 C C . GLY A 1 99 ? -7.873 -1.488 29.622 1.00 69.94 99 GLY A C 1
ATOM 790 O O . GLY A 1 99 ? -7.631 -1.584 28.419 1.00 69.94 99 GLY A O 1
ATOM 791 N N . THR A 1 100 ? -8.717 -2.320 30.231 1.00 81.19 100 THR A N 1
ATOM 792 C CA . THR A 1 100 ? -9.697 -3.124 29.488 1.00 81.19 100 THR A CA 1
ATOM 793 C C . THR A 1 100 ? -10.851 -2.224 29.048 1.00 81.19 100 THR A C 1
ATOM 795 O O . THR A 1 100 ? -11.390 -1.481 29.875 1.00 81.19 100 THR A O 1
ATOM 798 N N . VAL A 1 101 ? -11.253 -2.327 27.784 1.00 88.38 101 VAL A N 1
ATOM 799 C CA . VAL A 1 101 ? -12.425 -1.655 27.212 1.00 88.38 101 VAL A CA 1
ATOM 800 C C . VAL A 1 101 ? -13.528 -2.689 27.010 1.00 88.38 101 VAL A C 1
ATOM 802 O O . VAL A 1 101 ? -13.306 -3.742 26.411 1.00 88.38 101 VAL A O 1
ATOM 805 N N . GLU A 1 102 ? -14.716 -2.381 27.512 1.00 92.25 102 GLU A N 1
ATOM 806 C CA . GLU A 1 102 ? -15.944 -3.131 27.262 1.00 92.25 102 GLU A CA 1
ATOM 807 C C . GLU A 1 102 ? -16.716 -2.417 26.144 1.00 92.25 102 GLU A C 1
ATOM 809 O O . GLU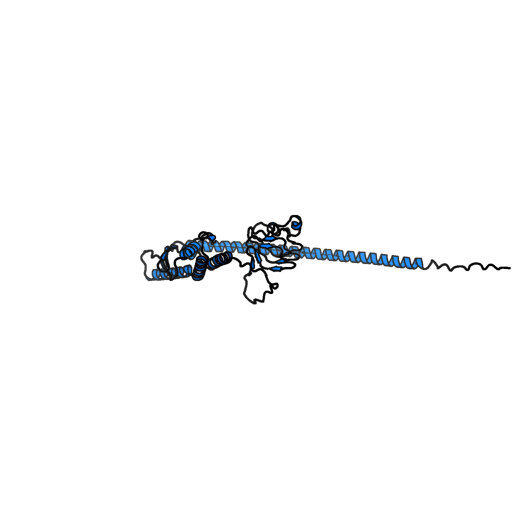 A 1 102 ? -17.097 -1.257 26.281 1.00 92.25 102 GLU A O 1
ATOM 814 N N . ILE A 1 103 ? -16.929 -3.095 25.021 1.00 93.12 103 ILE A N 1
ATOM 815 C CA . ILE A 1 103 ? -17.652 -2.584 23.855 1.00 93.12 103 ILE A CA 1
ATOM 816 C C . ILE A 1 103 ? -18.972 -3.345 23.757 1.00 93.12 103 ILE A C 1
ATOM 818 O O . ILE A 1 103 ? -18.988 -4.569 23.682 1.00 93.12 103 ILE A O 1
ATOM 822 N N . ILE A 1 104 ? -20.088 -2.630 23.771 1.00 92.94 104 ILE A N 1
ATOM 823 C CA . ILE A 1 104 ? -21.434 -3.192 23.682 1.00 92.94 104 ILE A CA 1
ATOM 824 C C . ILE A 1 104 ? -21.996 -2.837 22.306 1.00 92.94 104 ILE A C 1
ATOM 826 O O . ILE A 1 104 ? -22.287 -1.671 22.051 1.00 92.94 104 ILE A O 1
ATOM 830 N N . VAL A 1 105 ? -22.160 -3.838 21.444 1.00 94.25 105 VAL A N 1
ATOM 831 C CA . VAL A 1 105 ? -22.640 -3.695 20.062 1.00 94.25 105 VAL A CA 1
ATOM 832 C C . VAL A 1 105 ? -24.055 -4.270 19.976 1.00 94.25 105 VAL A C 1
ATOM 834 O O . VAL A 1 105 ? -24.235 -5.476 20.146 1.00 94.25 105 VAL A O 1
ATOM 837 N N . SER A 1 106 ? -25.061 -3.395 19.863 1.00 91.00 106 SER A N 1
ATOM 838 C CA . SER A 1 106 ? -26.508 -3.703 19.911 1.00 91.00 106 SER A CA 1
ATOM 839 C C . SER A 1 106 ? -26.889 -4.782 20.942 1.00 91.00 106 SER A C 1
ATOM 841 O O . SER A 1 106 ? -27.649 -5.710 20.677 1.00 91.00 106 SER A O 1
ATOM 843 N N . GLY A 1 107 ? -26.325 -4.662 22.150 1.00 87.75 107 GLY A N 1
ATOM 844 C CA . GLY A 1 107 ? -26.594 -5.541 23.294 1.00 87.75 107 GLY A CA 1
ATOM 845 C C . GLY A 1 107 ? -25.603 -6.693 23.498 1.00 87.75 107 GLY A C 1
ATOM 846 O O . GLY A 1 107 ? -25.535 -7.222 24.607 1.00 87.75 107 GLY A O 1
ATOM 847 N N . ARG A 1 108 ? -24.776 -7.047 22.503 1.00 93.19 108 ARG A N 1
ATOM 848 C CA . ARG A 1 108 ? -23.708 -8.049 22.666 1.00 93.19 108 ARG A CA 1
ATOM 849 C C . ARG A 1 108 ? -22.449 -7.394 23.230 1.00 93.19 108 ARG A C 1
ATOM 851 O O . ARG A 1 108 ? -21.978 -6.386 22.710 1.00 93.19 108 ARG A O 1
ATOM 858 N N . MET A 1 109 ? -21.912 -7.962 24.305 1.00 92.56 109 MET A N 1
ATOM 859 C CA . MET A 1 109 ? -20.732 -7.436 24.989 1.00 92.56 109 MET A CA 1
ATOM 860 C C . MET A 1 109 ? -19.456 -8.083 24.454 1.00 92.56 109 MET A C 1
ATOM 862 O O . MET A 1 109 ? -19.349 -9.306 24.395 1.00 92.56 109 MET A O 1
ATOM 866 N N . PHE A 1 110 ? -18.477 -7.250 24.131 1.00 92.88 110 PHE A N 1
ATOM 867 C CA . PHE A 1 110 ? -17.130 -7.628 23.746 1.00 92.88 110 PHE A CA 1
ATOM 868 C C . PHE A 1 110 ? -16.135 -6.961 24.689 1.00 92.88 110 PHE A C 1
ATOM 870 O O . PHE A 1 110 ? -16.305 -5.805 25.070 1.00 92.88 110 PHE A O 1
ATOM 877 N N . THR A 1 111 ? -15.070 -7.673 25.040 1.00 90.75 111 THR A N 1
ATOM 878 C CA . THR A 1 111 ? -14.015 -7.144 25.909 1.00 90.75 111 THR A CA 1
ATOM 879 C C . THR A 1 111 ? -12.689 -7.203 25.170 1.00 90.75 111 THR A C 1
ATOM 881 O O . THR A 1 111 ? -12.323 -8.235 24.606 1.00 90.75 111 THR A O 1
ATOM 884 N N . THR A 1 112 ? -11.966 -6.089 25.156 1.00 90.44 112 THR A N 1
ATOM 885 C CA . THR A 1 112 ? -10.654 -5.985 24.511 1.00 90.44 112 THR A CA 1
ATOM 886 C C . THR A 1 112 ? -9.751 -5.005 25.265 1.00 90.44 112 THR A C 1
ATOM 888 O O . THR A 1 112 ? -10.151 -4.433 26.279 1.00 90.44 112 THR A O 1
ATOM 891 N N . SER A 1 113 ? -8.511 -4.834 24.815 1.00 86.88 113 SER A N 1
ATOM 892 C CA . SER A 1 113 ? -7.568 -3.882 25.411 1.00 86.88 113 SER A CA 1
ATOM 893 C C . SER A 1 113 ? -7.586 -2.540 24.673 1.00 86.88 113 SER A C 1
ATOM 895 O O . SER A 1 113 ? -7.826 -2.499 23.464 1.00 86.88 113 SER A O 1
ATOM 897 N N . THR A 1 114 ? -7.278 -1.444 25.374 1.00 85.06 114 THR A N 1
ATOM 898 C CA . THR A 1 114 ? -7.031 -0.137 24.734 1.00 85.06 114 THR A CA 1
ATOM 899 C C . THR A 1 114 ? -5.945 -0.235 23.661 1.00 85.06 114 THR A C 1
ATOM 901 O O . THR A 1 114 ? -6.098 0.352 22.597 1.00 85.06 114 THR A O 1
ATOM 904 N N . ARG A 1 115 ? -4.905 -1.051 23.888 1.00 84.44 115 ARG A N 1
ATOM 905 C CA . ARG A 1 115 ? -3.816 -1.307 22.930 1.00 84.44 115 ARG A CA 1
ATOM 906 C C . ARG A 1 115 ? -4.312 -1.916 21.619 1.00 84.44 115 ARG A C 1
ATOM 908 O O . ARG A 1 115 ? -3.883 -1.501 20.552 1.00 84.44 115 ARG A O 1
ATOM 915 N N . THR A 1 116 ? -5.230 -2.877 21.693 1.00 87.44 116 THR A N 1
ATOM 916 C CA . THR A 1 116 ? -5.843 -3.493 20.508 1.00 87.44 116 THR A CA 1
ATOM 917 C C . THR A 1 116 ? -6.608 -2.461 19.688 1.00 87.44 116 THR A C 1
ATOM 919 O O . THR A 1 116 ? -6.502 -2.447 18.472 1.00 87.44 116 THR A O 1
ATOM 922 N N . ILE A 1 117 ? -7.355 -1.575 20.347 1.00 88.44 117 ILE A N 1
ATOM 923 C CA . ILE A 1 117 ? -8.101 -0.518 19.658 1.00 88.44 117 ILE A CA 1
ATOM 924 C C . ILE A 1 117 ? -7.157 0.554 19.088 1.00 88.44 117 ILE A C 1
ATOM 926 O O . ILE A 1 117 ? -7.355 1.015 17.968 1.00 88.44 117 ILE A O 1
ATOM 930 N N . ALA A 1 118 ? -6.092 0.897 19.814 1.00 84.94 118 ALA A N 1
ATOM 931 C CA . ALA A 1 118 ? -5.083 1.869 19.401 1.00 84.94 118 ALA A CA 1
ATOM 932 C C . ALA A 1 118 ? -4.140 1.365 18.292 1.00 84.94 118 ALA A C 1
ATOM 934 O O . ALA A 1 118 ? -3.380 2.159 17.741 1.00 84.94 118 ALA A O 1
ATOM 935 N N . SER A 1 119 ? -4.193 0.078 17.921 1.00 84.25 119 SER A N 1
ATOM 936 C CA . SER A 1 119 ? -3.355 -0.482 16.850 1.00 84.25 119 SER A CA 1
ATOM 937 C C . SER A 1 119 ? -3.589 0.209 15.497 1.00 84.25 119 SER A C 1
ATOM 939 O O . SER A 1 119 ? -2.692 0.261 14.651 1.00 84.25 119 SER A O 1
ATOM 941 N N . LEU A 1 120 ? -4.787 0.769 15.297 1.00 84.56 120 LEU A N 1
ATOM 942 C CA . LEU A 1 120 ? -5.164 1.568 14.136 1.00 84.56 120 LEU A CA 1
ATOM 943 C C . LEU A 1 120 ? -5.684 2.943 14.580 1.00 84.56 120 LEU A C 1
ATOM 945 O O . LEU A 1 120 ? -6.896 3.102 14.752 1.00 84.56 120 LEU A O 1
ATOM 949 N N . PRO A 1 121 ? -4.803 3.956 14.711 1.00 82.31 121 PRO A N 1
ATOM 950 C CA . PRO A 1 121 ? -5.171 5.266 15.257 1.00 82.31 121 PRO A CA 1
ATOM 951 C C . PRO A 1 121 ? -6.190 6.020 14.394 1.00 82.31 121 PRO A C 1
ATOM 953 O O . PRO A 1 121 ? -6.962 6.818 14.907 1.00 82.31 121 PRO A O 1
ATOM 956 N N . ASN A 1 122 ? -6.247 5.720 13.094 1.00 82.38 122 ASN A N 1
ATOM 957 C CA . ASN A 1 122 ? -7.179 6.347 12.152 1.00 82.38 122 ASN A CA 1
ATOM 958 C C . ASN A 1 122 ? -8.561 5.662 12.106 1.00 82.38 122 ASN A C 1
ATOM 960 O O . ASN A 1 122 ? -9.383 6.001 11.254 1.00 82.38 122 ASN A O 1
ATOM 964 N N . SER A 1 123 ? -8.806 4.662 12.961 1.00 89.69 123 SER A N 1
ATOM 965 C CA . SER A 1 123 ? -10.102 3.983 13.048 1.00 89.69 123 SER A CA 1
ATOM 966 C C . SER A 1 123 ? -11.086 4.760 13.922 1.00 89.69 123 SER A C 1
ATOM 968 O O . SER A 1 123 ? -10.699 5.446 14.869 1.00 89.69 123 SER A O 1
ATOM 970 N N . LEU A 1 124 ? -12.382 4.592 13.653 1.00 90.50 124 LEU A N 1
ATOM 971 C CA . LEU A 1 124 ? -13.440 5.210 14.458 1.00 90.50 124 LEU A CA 1
ATOM 972 C C . LEU A 1 124 ? -13.404 4.732 15.921 1.00 90.50 124 LEU A C 1
ATOM 974 O O . LEU A 1 124 ? -13.684 5.500 16.838 1.00 90.50 124 LEU A O 1
ATOM 978 N N . LEU A 1 125 ? -13.021 3.471 16.153 1.00 90.88 125 LEU A N 1
ATOM 979 C CA . LEU A 1 125 ? -12.901 2.907 17.500 1.00 90.88 125 LEU A CA 1
ATOM 980 C C . LEU A 1 125 ? -11.748 3.546 18.286 1.00 90.88 125 LEU A C 1
ATOM 982 O O . LEU A 1 125 ? -11.917 3.849 19.468 1.00 90.88 125 LEU A O 1
ATOM 986 N N . ALA A 1 126 ? -10.600 3.779 17.642 1.00 88.06 126 ALA A N 1
ATOM 987 C CA . ALA A 1 126 ? -9.460 4.453 18.263 1.00 88.06 126 ALA A CA 1
ATOM 988 C C . ALA A 1 126 ? -9.779 5.903 18.622 1.00 88.06 126 ALA A C 1
ATOM 990 O O . ALA A 1 126 ? -9.465 6.343 19.729 1.00 88.06 126 ALA A O 1
ATOM 991 N N . GLU A 1 127 ? -10.453 6.616 17.722 1.00 89.00 127 GLU A N 1
ATOM 992 C CA . GLU A 1 127 ? -10.921 7.982 17.950 1.00 89.00 127 GLU A CA 1
ATOM 993 C C . GLU A 1 127 ? -11.872 8.045 19.158 1.00 89.00 127 GLU A C 1
ATOM 995 O O . GLU A 1 127 ? -11.629 8.796 20.105 1.00 89.00 127 GLU A O 1
ATOM 1000 N N . ALA A 1 128 ? -12.891 7.180 19.187 1.00 87.75 128 ALA A N 1
ATOM 1001 C CA . ALA A 1 128 ? -13.867 7.125 20.273 1.00 87.75 128 ALA A CA 1
ATOM 1002 C C . ALA A 1 128 ? -13.225 6.799 21.632 1.00 87.75 128 ALA A C 1
ATOM 1004 O O . ALA A 1 128 ? -13.489 7.480 22.623 1.00 87.75 128 ALA A O 1
ATOM 1005 N N . VAL A 1 129 ? -12.348 5.790 21.696 1.00 87.25 129 VAL A N 1
ATOM 1006 C CA . VAL A 1 129 ? -11.663 5.424 22.948 1.00 87.25 129 VAL A CA 1
ATOM 1007 C C . VAL A 1 129 ? -10.716 6.534 23.407 1.00 87.25 129 VAL A C 1
ATOM 1009 O O . VAL A 1 129 ? -10.653 6.814 24.602 1.00 87.25 129 VAL A O 1
ATOM 1012 N N . SER A 1 130 ? -10.025 7.204 22.483 1.00 85.69 130 SER A N 1
ATOM 1013 C CA . SER A 1 130 ? -9.130 8.320 22.814 1.00 85.69 130 SER A CA 1
ATOM 1014 C C . SER A 1 130 ? -9.886 9.512 23.403 1.00 85.69 130 SER A C 1
ATOM 1016 O O . SER A 1 130 ? -9.424 10.108 24.373 1.00 85.69 130 SER A O 1
ATOM 1018 N N . LEU A 1 131 ? -11.066 9.840 22.865 1.00 85.00 131 LEU A N 1
ATOM 1019 C CA . LEU A 1 131 ? -11.931 10.887 23.420 1.00 85.00 131 LEU A CA 1
ATOM 1020 C C . LEU A 1 131 ? -12.406 10.537 24.837 1.00 85.00 131 LEU A C 1
ATOM 1022 O O . LEU A 1 131 ? -12.309 11.366 25.738 1.00 85.00 131 LEU A O 1
ATOM 1026 N N . MET A 1 132 ? -12.836 9.292 25.061 1.00 82.94 132 MET A N 1
ATOM 1027 C CA . MET A 1 132 ? -13.260 8.836 26.390 1.00 82.94 132 MET A CA 1
ATOM 1028 C C . MET A 1 132 ? -12.118 8.838 27.416 1.00 82.94 132 MET A C 1
ATOM 1030 O O . MET A 1 132 ? -12.342 9.099 28.598 1.00 82.94 132 MET A O 1
ATOM 1034 N N . LEU A 1 133 ? -10.893 8.519 26.989 1.00 81.25 133 LEU A N 1
ATOM 1035 C CA . LEU A 1 133 ? -9.713 8.566 27.853 1.00 81.25 133 LEU A CA 1
ATOM 1036 C C . LEU A 1 133 ? -9.385 9.999 28.279 1.00 81.25 133 LEU A C 1
ATOM 1038 O O . LEU A 1 133 ? -9.177 10.233 29.469 1.00 81.25 133 LEU A O 1
ATOM 1042 N N . LYS A 1 134 ? -9.431 10.958 27.347 1.00 81.75 134 LYS A N 1
ATOM 1043 C CA . LYS A 1 134 ? -9.242 12.384 27.655 1.00 81.75 134 LYS A CA 1
ATOM 1044 C C . LYS A 1 134 ? -10.278 12.892 28.658 1.00 81.75 134 LYS A C 1
ATOM 1046 O O . LYS A 1 134 ? -9.908 13.485 29.668 1.00 81.75 134 LYS A O 1
ATOM 1051 N N . GLU A 1 135 ? -11.554 12.570 28.446 1.00 80.12 135 GLU A N 1
ATOM 1052 C CA . GLU A 1 135 ? -12.636 12.954 29.362 1.00 80.12 135 GLU A CA 1
ATOM 1053 C C . GLU A 1 135 ? -12.429 12.366 30.774 1.00 80.12 135 GLU A C 1
ATOM 1055 O O . GLU A 1 135 ? -12.679 13.021 31.789 1.00 80.12 135 GLU A O 1
ATOM 1060 N N . LEU A 1 136 ? -11.939 11.126 30.875 1.00 75.44 136 LEU A N 1
ATOM 1061 C CA . LEU A 1 136 ? -11.617 10.502 32.162 1.00 75.44 136 LEU A CA 1
ATOM 1062 C C . LEU A 1 136 ? -10.437 11.176 32.873 1.00 75.44 136 LEU A C 1
ATOM 1064 O O . LEU A 1 136 ? -10.463 11.299 34.101 1.00 75.44 136 LEU A O 1
ATOM 1068 N N . GLU A 1 137 ? -9.409 11.589 32.136 1.00 74.38 137 GLU A N 1
ATOM 1069 C CA . GLU A 1 137 ? -8.243 12.287 32.683 1.00 74.38 137 GLU A CA 1
ATOM 1070 C C . GLU A 1 137 ? -8.593 13.684 33.201 1.00 74.38 137 GLU A C 1
ATOM 1072 O O . GLU A 1 137 ? -8.184 14.045 34.308 1.00 74.38 137 GLU A O 1
ATOM 1077 N N . GLU A 1 138 ? -9.389 14.444 32.448 1.00 74.50 138 GLU A N 1
ATOM 1078 C CA . GLU A 1 138 ? -9.886 15.767 32.843 1.00 74.50 138 GLU A CA 1
ATOM 1079 C C . GLU A 1 138 ? -10.712 15.674 34.134 1.00 74.50 138 GLU A C 1
ATOM 1081 O O . GLU A 1 138 ? -10.400 16.324 35.135 1.00 74.50 138 GLU A O 1
ATOM 1086 N N . ASN A 1 139 ? -11.661 14.734 34.186 1.00 68.94 139 ASN A N 1
ATOM 1087 C CA . ASN A 1 139 ? -12.461 14.469 35.384 1.00 68.94 139 ASN A CA 1
ATOM 1088 C C . ASN A 1 139 ? -11.621 14.025 36.600 1.00 68.94 139 ASN A C 1
ATOM 1090 O O . ASN A 1 139 ? -12.011 14.251 37.752 1.00 68.94 139 ASN A O 1
ATOM 1094 N N . ARG A 1 140 ? -10.479 13.357 36.377 1.00 69.31 140 ARG A N 1
ATOM 1095 C CA . ARG A 1 140 ? -9.575 12.907 37.450 1.00 69.31 140 ARG A CA 1
ATOM 1096 C C . ARG A 1 140 ? -8.790 14.070 38.060 1.00 69.31 140 ARG A C 1
ATOM 1098 O O . ARG A 1 140 ? -8.580 14.053 39.275 1.00 69.31 140 ARG A O 1
ATOM 1105 N N . LYS A 1 141 ? -8.398 15.058 37.247 1.00 64.75 141 LYS A N 1
ATOM 1106 C CA . LYS A 1 141 ? -7.705 16.282 37.687 1.00 64.75 141 LYS A CA 1
ATOM 1107 C C . LYS A 1 141 ? -8.619 17.191 38.513 1.00 64.75 141 LYS A C 1
ATOM 1109 O O . LYS A 1 141 ? -8.163 17.755 39.500 1.00 64.75 141 LYS A O 1
ATOM 1114 N N . GLU A 1 142 ? -9.906 17.264 38.175 1.00 59.28 142 GLU A N 1
ATOM 1115 C CA . GLU A 1 142 ? -10.869 18.132 38.870 1.00 59.28 142 GLU A CA 1
ATOM 1116 C C . GLU A 1 142 ? -11.389 17.571 40.202 1.00 59.28 142 GLU A C 1
ATOM 1118 O O . GLU A 1 142 ? -11.720 18.332 41.108 1.00 59.28 142 GLU A O 1
ATOM 1123 N N . ARG A 1 143 ? -11.493 16.241 40.346 1.00 57.72 143 ARG A N 1
ATOM 1124 C CA . ARG A 1 143 ? -12.219 15.619 41.475 1.00 57.72 143 ARG A CA 1
ATOM 1125 C C . ARG A 1 143 ? -11.357 14.857 42.479 1.00 57.72 143 ARG A C 1
ATOM 1127 O O . ARG A 1 143 ? -11.920 14.141 43.303 1.00 57.72 143 ARG A O 1
ATOM 1134 N N . GLY A 1 144 ? -10.024 14.967 42.414 1.00 54.91 144 GLY A N 1
ATOM 1135 C CA . GLY A 1 144 ? -9.106 14.333 43.376 1.00 54.91 144 GLY A CA 1
ATOM 1136 C C . GLY A 1 144 ? -9.438 12.854 43.613 1.00 54.91 144 GLY A C 1
ATOM 1137 O O . GLY A 1 144 ? -9.818 12.458 44.711 1.00 54.91 144 GLY A O 1
ATOM 1138 N N . SER A 1 145 ? -9.439 12.038 42.553 1.00 52.16 145 SER A N 1
ATOM 1139 C CA . SER A 1 145 ? -10.202 10.785 42.586 1.00 52.16 145 SER A CA 1
ATOM 1140 C C . SER A 1 145 ? -9.459 9.581 43.171 1.00 52.16 145 SER A C 1
ATOM 1142 O O . SER A 1 145 ? -8.351 9.216 42.770 1.00 52.16 145 SER A O 1
ATOM 1144 N N . SER A 1 146 ? -10.168 8.914 44.080 1.00 49.00 146 SER A N 1
ATOM 1145 C CA . SER A 1 146 ? -9.917 7.590 44.634 1.00 49.00 146 SER A CA 1
ATOM 1146 C C . SER A 1 146 ? -9.658 6.522 43.557 1.00 49.00 146 SER A C 1
ATOM 1148 O O . SER A 1 146 ? -10.304 6.472 42.512 1.00 49.00 146 SER A O 1
ATOM 1150 N N . LYS A 1 147 ? -8.732 5.606 43.865 1.00 50.75 147 LYS A N 1
ATOM 1151 C CA . LYS A 1 147 ? -8.172 4.540 43.010 1.00 50.75 147 LYS A CA 1
ATOM 1152 C C . LYS A 1 147 ? -9.154 3.406 42.632 1.00 50.75 147 LYS A C 1
ATOM 1154 O O . LYS A 1 147 ? -8.846 2.237 42.855 1.00 50.75 147 LYS A O 1
ATOM 1159 N N . LYS A 1 148 ? -10.328 3.678 42.054 1.00 54.28 148 LYS A N 1
ATOM 1160 C CA . LYS A 1 148 ? -11.119 2.618 41.391 1.00 54.28 148 LYS A CA 1
ATOM 1161 C C . LYS A 1 148 ? -10.885 2.676 39.885 1.00 54.28 148 LYS A C 1
ATOM 1163 O O . LYS A 1 148 ? -11.292 3.634 39.237 1.00 54.28 148 LYS A O 1
ATOM 1168 N N . LYS A 1 149 ? -10.242 1.635 39.337 1.00 57.28 149 LYS A N 1
ATOM 1169 C CA . LYS A 1 149 ? -10.085 1.414 37.890 1.00 57.28 149 LYS A CA 1
ATOM 1170 C C . LYS A 1 149 ? -11.477 1.306 37.254 1.00 57.28 149 LYS A C 1
ATOM 1172 O O . LYS A 1 149 ? -12.076 0.232 37.247 1.00 57.28 149 LYS A O 1
ATOM 1177 N N . LYS A 1 150 ? -12.032 2.422 36.777 1.00 62.41 150 LYS A N 1
ATOM 1178 C CA . LYS A 1 150 ? -13.252 2.405 35.966 1.00 62.41 150 LYS A CA 1
ATOM 1179 C C . LYS A 1 150 ? -12.897 1.785 34.618 1.00 62.41 150 LYS A C 1
ATOM 1181 O O . LYS A 1 150 ? -12.000 2.269 33.936 1.00 62.41 150 LYS A O 1
ATOM 1186 N N . LYS A 1 151 ? -13.584 0.704 34.253 1.00 70.06 151 LYS A N 1
ATOM 1187 C CA . LYS A 1 151 ? -13.502 0.148 32.901 1.00 70.06 151 LYS A CA 1
ATOM 1188 C C . LYS A 1 151 ? -14.204 1.096 31.930 1.00 70.06 151 LYS A C 1
ATOM 1190 O O . LYS A 1 151 ? -15.296 1.579 32.239 1.00 70.06 151 LYS A O 1
ATOM 1195 N N . LEU A 1 152 ? -13.590 1.345 30.778 1.00 80.69 152 LEU A N 1
ATOM 1196 C CA . LEU A 1 152 ? -14.209 2.105 29.693 1.00 80.69 152 LEU A CA 1
ATOM 1197 C C . LEU A 1 152 ? -15.339 1.276 29.085 1.00 80.69 152 LEU A C 1
ATOM 1199 O O . LEU A 1 152 ? -15.138 0.097 28.801 1.00 80.69 152 LEU A O 1
ATOM 1203 N N . LYS A 1 153 ? -16.509 1.889 28.897 1.00 88.06 153 LYS A N 1
ATOM 1204 C CA . LYS A 1 153 ? -17.688 1.244 28.307 1.00 88.06 153 LYS A CA 1
ATOM 1205 C C . LYS A 1 153 ? -18.138 2.003 27.064 1.00 88.06 153 LYS A C 1
ATOM 1207 O O . LYS A 1 153 ? -18.704 3.083 27.198 1.00 88.06 153 LYS A O 1
ATOM 1212 N N . LEU A 1 154 ? -17.915 1.432 25.886 1.00 89.38 154 LEU A N 1
ATOM 1213 C CA . LEU A 1 154 ? -18.337 1.986 24.599 1.00 89.38 154 LEU A CA 1
ATOM 1214 C C . LEU A 1 154 ? -19.630 1.299 24.140 1.00 89.38 154 LEU A C 1
ATOM 1216 O O . LEU A 1 154 ? -19.731 0.078 24.210 1.00 89.38 154 LEU A O 1
ATOM 1220 N N . ARG A 1 155 ? -20.621 2.062 23.672 1.00 91.69 155 ARG A N 1
ATOM 1221 C CA . ARG A 1 155 ? -21.872 1.534 23.104 1.00 91.69 155 ARG A CA 1
ATOM 1222 C C . ARG A 1 155 ? -21.957 1.880 21.625 1.00 91.69 155 ARG A C 1
ATOM 1224 O O . ARG A 1 155 ? -21.734 3.029 21.265 1.00 91.69 155 ARG A O 1
ATOM 1231 N N . ILE A 1 156 ? -22.279 0.890 20.802 1.00 93.00 156 ILE A N 1
ATOM 1232 C CA . ILE A 1 156 ? -22.352 1.003 19.345 1.00 93.00 156 ILE A CA 1
ATOM 1233 C C . ILE A 1 156 ? -23.666 0.375 18.884 1.00 93.00 156 ILE A C 1
ATOM 1235 O O . ILE A 1 156 ? -24.002 -0.733 19.301 1.00 93.00 156 ILE A O 1
ATOM 1239 N N . ASP A 1 157 ? -24.400 1.081 18.032 1.00 93.69 157 ASP A N 1
ATOM 1240 C CA . ASP A 1 157 ? -25.657 0.602 17.454 1.00 93.69 157 ASP A CA 1
ATOM 1241 C C . ASP A 1 157 ? -25.410 0.038 16.046 1.00 93.69 157 ASP A C 1
ATOM 1243 O O . ASP A 1 157 ? -25.576 0.726 15.039 1.00 93.69 157 ASP A O 1
ATOM 1247 N N . ARG A 1 158 ? -24.879 -1.189 15.991 1.00 92.50 158 ARG A N 1
ATOM 1248 C CA . ARG A 1 158 ? -24.492 -1.921 14.771 1.00 92.50 158 ARG A CA 1
ATOM 1249 C C . ARG A 1 158 ? -24.726 -3.415 14.957 1.00 92.50 158 ARG A C 1
ATOM 1251 O O . ARG A 1 158 ? -24.832 -3.889 16.084 1.00 92.50 158 ARG A O 1
ATOM 1258 N N . ASP A 1 159 ? -24.778 -4.170 13.863 1.00 89.38 159 ASP A N 1
ATOM 1259 C CA . ASP A 1 159 ? -24.955 -5.621 13.943 1.00 89.38 159 ASP A CA 1
ATOM 1260 C C . ASP A 1 159 ? -23.717 -6.286 14.587 1.00 89.38 159 ASP A C 1
ATOM 1262 O O . ASP A 1 159 ? -22.609 -6.204 14.051 1.00 89.38 159 ASP A O 1
ATOM 1266 N N . PRO A 1 160 ? -23.862 -6.981 15.730 1.00 91.88 160 PRO A N 1
ATOM 1267 C CA . PRO A 1 160 ? -22.732 -7.600 16.407 1.00 91.88 160 PRO A CA 1
ATOM 1268 C C . PRO A 1 160 ? -22.220 -8.881 15.733 1.00 91.88 160 PRO A C 1
ATOM 1270 O O . PRO A 1 160 ? -21.218 -9.430 16.197 1.00 91.88 160 PRO A O 1
ATOM 1273 N N . ARG A 1 161 ? -22.898 -9.413 14.704 1.00 89.06 161 ARG A N 1
ATOM 1274 C CA . ARG A 1 161 ? -22.543 -10.697 14.067 1.00 89.06 161 ARG A CA 1
ATOM 1275 C C . ARG A 1 161 ? -21.114 -10.725 13.533 1.00 89.06 161 ARG A C 1
ATOM 1277 O O . ARG A 1 161 ? -20.397 -11.683 13.798 1.00 89.06 161 ARG A O 1
ATOM 1284 N N . HIS A 1 162 ? -20.693 -9.662 12.852 1.00 88.19 162 HIS A N 1
ATOM 1285 C CA . HIS A 1 162 ? -19.372 -9.571 12.218 1.00 88.19 162 HIS A CA 1
ATOM 1286 C C . HIS A 1 162 ? -18.355 -8.778 13.047 1.00 88.19 162 HIS A C 1
ATOM 1288 O O . HIS A 1 162 ? -17.185 -8.695 12.685 1.00 88.19 162 HIS A O 1
ATOM 1294 N N . PHE A 1 163 ? -18.762 -8.222 14.191 1.00 91.62 163 PHE A N 1
ATOM 1295 C CA . PHE A 1 163 ? -17.880 -7.399 15.019 1.00 91.62 163 PHE A CA 1
ATOM 1296 C C . PHE A 1 163 ? -16.694 -8.183 15.606 1.00 91.62 163 PHE A C 1
ATOM 1298 O O . PHE A 1 163 ? -15.622 -7.628 15.841 1.00 91.62 163 PHE A O 1
ATOM 1305 N N . GLU A 1 164 ? -16.847 -9.492 15.802 1.00 88.94 164 GLU A N 1
ATOM 1306 C CA . GLU A 1 164 ? -15.751 -10.361 16.238 1.00 88.94 164 GLU A CA 1
ATOM 1307 C C . GLU A 1 164 ? -14.599 -10.400 15.221 1.00 88.94 164 GLU A C 1
ATOM 1309 O O . GLU A 1 164 ? -13.433 -10.330 15.605 1.00 88.94 164 GLU A O 1
ATOM 1314 N N . LEU A 1 165 ? -14.927 -10.407 13.927 1.00 87.00 165 LEU A N 1
ATOM 1315 C CA . LEU A 1 165 ? -13.960 -10.348 12.829 1.00 87.00 165 LEU A CA 1
ATOM 1316 C C . LEU A 1 165 ? -13.227 -9.003 12.807 1.00 87.00 165 LEU A C 1
ATOM 1318 O O . LEU A 1 165 ? -12.006 -8.965 12.671 1.00 87.00 165 LEU A O 1
ATOM 1322 N N . ILE A 1 166 ? -13.954 -7.909 13.045 1.00 90.75 166 ILE A N 1
ATOM 1323 C CA . ILE A 1 166 ? -13.369 -6.572 13.204 1.00 90.75 166 ILE A CA 1
ATOM 1324 C C . ILE A 1 166 ? -12.364 -6.547 14.364 1.00 90.75 166 ILE A C 1
ATOM 1326 O O . ILE A 1 166 ? -11.258 -6.024 14.224 1.00 90.75 166 ILE A O 1
ATOM 1330 N N . LEU A 1 167 ? -12.715 -7.136 15.510 1.00 89.88 167 LEU A N 1
ATOM 1331 C CA . LEU A 1 167 ? -11.811 -7.204 16.659 1.00 89.88 167 LEU A CA 1
ATOM 1332 C C . LEU A 1 167 ? -10.588 -8.081 16.398 1.00 89.88 167 LEU A C 1
ATOM 1334 O O . LEU A 1 167 ? -9.497 -7.718 16.832 1.00 89.88 167 LEU A O 1
ATOM 1338 N N . ASN A 1 168 ? -10.749 -9.210 15.712 1.00 86.81 168 ASN A N 1
ATOM 1339 C CA . ASN A 1 168 ? -9.627 -10.081 15.367 1.00 86.81 168 ASN A CA 1
ATOM 1340 C C . ASN A 1 168 ? -8.655 -9.375 14.418 1.00 86.81 168 ASN A C 1
ATOM 1342 O O . ASN A 1 168 ? -7.458 -9.349 14.696 1.00 86.81 168 ASN A O 1
ATOM 1346 N N . TYR A 1 169 ? -9.170 -8.669 13.410 1.00 86.94 169 TYR A N 1
ATOM 1347 C CA . TYR A 1 169 ? -8.355 -7.823 12.541 1.00 86.94 169 TYR A CA 1
ATOM 1348 C C . TYR A 1 169 ? -7.543 -6.769 13.318 1.00 86.94 169 TYR A C 1
ATOM 1350 O O . TYR A 1 169 ? -6.388 -6.506 12.995 1.00 86.94 169 TYR A O 1
ATOM 1358 N N . LEU A 1 170 ? -8.117 -6.176 14.372 1.00 86.50 170 LEU A N 1
ATOM 1359 C CA . LEU A 1 170 ? -7.420 -5.199 15.221 1.00 86.50 170 LEU A CA 1
ATOM 1360 C C . LEU A 1 170 ? -6.366 -5.815 16.153 1.00 86.50 170 LEU A C 1
ATOM 1362 O O . LEU A 1 170 ? -5.482 -5.092 16.625 1.00 86.50 170 LEU A O 1
ATOM 1366 N N . ARG A 1 171 ? -6.470 -7.115 16.458 1.00 85.25 171 ARG A N 1
ATOM 1367 C CA . ARG A 1 171 ? -5.526 -7.849 17.318 1.00 85.25 171 ARG A CA 1
ATOM 1368 C C . ARG A 1 171 ? -4.272 -8.280 16.568 1.00 85.25 171 ARG A C 1
ATOM 1370 O O . ARG A 1 171 ? -3.218 -8.368 17.193 1.00 85.25 171 ARG A O 1
ATOM 1377 N N . GLU A 1 172 ? -4.378 -8.553 15.272 1.00 77.50 172 GLU A N 1
ATOM 1378 C CA . GLU A 1 172 ? -3.266 -9.092 14.493 1.00 77.50 172 GLU A CA 1
ATOM 1379 C C . GLU A 1 172 ? -2.337 -8.015 13.925 1.00 77.50 172 GLU A C 1
ATOM 1381 O O . GLU A 1 172 ? -2.762 -6.981 13.406 1.00 77.50 172 GLU A O 1
ATOM 1386 N N . ALA A 1 173 ? -1.032 -8.286 14.005 1.00 56.91 173 ALA A N 1
ATOM 1387 C CA . ALA A 1 173 ? 0.012 -7.400 13.498 1.00 56.91 173 ALA A CA 1
ATOM 1388 C C . ALA A 1 173 ? 0.187 -7.505 11.972 1.00 56.91 173 ALA A C 1
ATOM 1390 O O . ALA A 1 173 ? 0.466 -6.497 11.326 1.00 56.91 173 ALA A O 1
ATOM 1391 N N . ASP A 1 174 ? -0.012 -8.700 11.405 1.00 58.25 174 ASP A N 1
ATOM 1392 C CA . ASP A 1 174 ? 0.232 -8.990 9.985 1.00 58.25 174 ASP A CA 1
ATOM 1393 C C . ASP A 1 174 ? -0.914 -8.522 9.066 1.00 58.25 174 ASP A C 1
ATOM 1395 O O . ASP A 1 174 ? -0.709 -8.286 7.879 1.00 58.25 174 ASP A O 1
ATOM 1399 N N . ARG A 1 175 ? -2.124 -8.295 9.614 1.00 65.94 175 ARG A N 1
ATOM 1400 C CA . ARG A 1 175 ? -3.296 -7.715 8.912 1.00 65.94 175 ARG A CA 1
ATOM 1401 C C . ARG A 1 175 ? -3.608 -8.363 7.550 1.00 65.94 175 ARG A C 1
ATOM 1403 O O . ARG A 1 175 ? -4.259 -7.742 6.708 1.00 65.94 175 ARG A O 1
ATOM 1410 N N . SER A 1 176 ? -3.164 -9.597 7.333 1.00 60.31 176 SER A N 1
ATOM 1411 C CA . SER A 1 176 ? -3.516 -10.448 6.200 1.00 60.31 176 SER A CA 1
ATOM 1412 C C . SER A 1 176 ? -4.909 -11.044 6.433 1.00 60.31 176 SER A C 1
ATOM 1414 O O . SER A 1 176 ? -5.383 -11.043 7.558 1.00 60.31 176 SER A O 1
ATOM 1416 N N . LEU A 1 177 ? -5.619 -11.535 5.410 1.00 59.88 177 LEU A N 1
ATOM 1417 C CA . LEU A 1 177 ? -6.955 -12.149 5.591 1.00 59.88 177 LEU A CA 1
ATOM 1418 C C . LEU A 1 177 ? -6.914 -13.554 6.220 1.00 59.88 177 LEU A C 1
ATOM 1420 O O . LEU A 1 177 ? -7.934 -14.231 6.264 1.00 59.88 177 LEU A O 1
ATOM 1424 N N . HIS A 1 178 ? -5.759 -14.010 6.706 1.00 60.47 178 HIS A N 1
ATOM 1425 C CA . HIS A 1 178 ? -5.577 -15.383 7.178 1.00 60.47 178 HIS A CA 1
ATOM 1426 C C . HIS A 1 178 ? -6.398 -15.716 8.443 1.00 60.47 178 HIS A C 1
ATOM 1428 O O . HIS A 1 178 ? -6.636 -16.890 8.720 1.00 60.47 178 HIS A O 1
ATOM 1434 N N . TRP A 1 179 ? -6.849 -14.696 9.187 1.00 59.44 179 TRP A N 1
ATOM 1435 C CA . TRP A 1 179 ? -7.754 -14.802 10.344 1.00 59.44 179 TRP A CA 1
ATOM 1436 C C . TRP A 1 179 ? -9.237 -14.857 9.972 1.00 59.44 179 TRP A C 1
ATOM 1438 O O . TRP A 1 179 ? -10.082 -15.131 10.831 1.00 59.44 179 TRP A O 1
ATOM 1448 N N . LEU A 1 180 ? -9.581 -14.557 8.717 1.00 60.06 180 LEU A N 1
ATOM 1449 C CA . LEU A 1 180 ? -10.927 -14.777 8.226 1.00 60.06 180 LEU A CA 1
ATOM 1450 C C . LEU A 1 180 ? -11.105 -16.298 8.179 1.00 60.06 180 LEU A C 1
ATOM 1452 O O . LEU A 1 180 ? -10.402 -16.972 7.431 1.00 60.06 180 LEU A O 1
ATOM 1456 N N . TYR A 1 181 ? -11.970 -16.830 9.049 1.00 53.62 181 TYR A N 1
ATOM 1457 C CA . TYR A 1 181 ? -12.340 -18.250 9.079 1.00 53.62 181 TYR A CA 1
ATOM 1458 C C . TYR A 1 181 ? -12.498 -18.761 7.653 1.00 53.62 181 TYR A C 1
ATOM 1460 O O . TYR A 1 181 ? -13.216 -18.097 6.907 1.00 53.62 181 TYR A O 1
ATOM 1468 N N . ASP A 1 182 ? -11.814 -19.872 7.332 1.00 60.59 182 ASP A N 1
ATOM 1469 C CA . ASP A 1 182 ? -11.774 -20.547 6.024 1.00 60.59 182 ASP A CA 1
ATOM 1470 C C . ASP A 1 182 ? -12.467 -19.716 4.940 1.00 60.59 182 ASP A C 1
ATOM 1472 O O . ASP A 1 182 ? -13.687 -19.852 4.771 1.00 60.59 182 ASP A O 1
ATOM 1476 N N . PRO A 1 183 ? -11.738 -18.775 4.300 1.00 55.91 183 PRO A N 1
ATOM 1477 C CA . PRO A 1 183 ? -12.348 -17.784 3.444 1.00 55.91 183 PRO A CA 1
ATOM 1478 C C . PRO A 1 183 ? -13.307 -18.481 2.488 1.00 55.91 183 PRO A C 1
ATOM 1480 O O . PRO A 1 183 ? -14.469 -18.087 2.442 1.00 55.91 183 PRO A O 1
ATOM 1483 N N . GLU A 1 184 ? -12.889 -19.559 1.831 1.00 57.28 184 GLU A N 1
ATOM 1484 C CA . GLU A 1 184 ? -13.673 -20.292 0.834 1.00 57.28 184 GLU A CA 1
ATOM 1485 C C . GLU A 1 184 ? -15.034 -20.804 1.348 1.00 57.28 184 GLU A C 1
ATOM 1487 O O . GLU A 1 184 ? -15.984 -20.883 0.567 1.00 57.28 184 GLU A O 1
ATOM 1492 N N . ALA A 1 185 ? -15.178 -21.063 2.652 1.00 60.53 185 ALA A N 1
ATOM 1493 C CA . ALA A 1 185 ? -16.427 -21.501 3.277 1.00 60.53 185 ALA A CA 1
ATOM 1494 C C . ALA A 1 185 ? -17.401 -20.352 3.619 1.00 60.53 185 ALA A C 1
ATOM 1496 O O . ALA A 1 185 ? -18.597 -20.589 3.827 1.00 60.53 185 ALA A O 1
ATOM 1497 N N . MET A 1 186 ? -16.923 -19.105 3.693 1.00 74.25 186 MET A N 1
ATOM 1498 C CA . MET A 1 186 ? -17.753 -17.946 4.034 1.00 74.25 186 MET A CA 1
ATOM 1499 C C . MET A 1 186 ? -18.685 -17.560 2.874 1.00 74.25 186 MET A C 1
ATOM 1501 O O . MET A 1 186 ? -18.289 -17.532 1.707 1.00 74.25 186 MET A O 1
ATOM 1505 N N . LYS A 1 187 ? -19.944 -17.224 3.173 1.00 81.38 187 LYS A N 1
ATOM 1506 C CA . LYS A 1 187 ? -20.900 -16.809 2.137 1.00 81.38 187 LYS A CA 1
ATOM 1507 C C . LYS A 1 187 ? -20.563 -15.412 1.617 1.00 81.38 187 LYS A C 1
ATOM 1509 O O . LYS A 1 187 ? -20.143 -14.540 2.373 1.00 81.38 187 LYS A O 1
ATOM 1514 N N . MET A 1 188 ? -20.861 -15.169 0.339 1.00 77.94 188 MET A N 1
ATOM 1515 C CA . MET A 1 188 ? -20.723 -13.845 -0.290 1.00 77.94 188 MET A CA 1
ATOM 1516 C C . MET A 1 188 ? -21.459 -12.739 0.479 1.00 77.94 188 MET A C 1
ATOM 1518 O O . MET A 1 188 ? -20.919 -11.651 0.642 1.00 77.94 188 MET A O 1
ATOM 1522 N N . SER A 1 189 ? -22.656 -13.029 1.000 1.00 81.56 189 SER A N 1
ATOM 1523 C CA . SER A 1 189 ? -23.439 -12.081 1.804 1.00 81.56 189 SER A CA 1
ATOM 1524 C C . SER A 1 189 ? -22.731 -11.664 3.091 1.00 81.56 189 SER A C 1
ATOM 1526 O O . SER A 1 189 ? -22.819 -10.512 3.505 1.00 81.56 189 SER A O 1
ATOM 1528 N N . ASP A 1 190 ? -22.025 -12.600 3.722 1.00 84.62 190 ASP A N 1
ATOM 1529 C CA . ASP A 1 190 ? -21.354 -12.351 4.993 1.00 84.62 190 ASP A CA 1
ATOM 1530 C C . ASP A 1 190 ? -20.081 -11.530 4.749 1.00 84.62 190 ASP A C 1
ATOM 1532 O O . ASP A 1 190 ? -19.777 -10.618 5.510 1.00 84.62 190 ASP A O 1
ATOM 1536 N N . LEU A 1 191 ? -19.373 -11.776 3.640 1.00 83.44 191 LEU A N 1
ATOM 1537 C CA . LEU A 1 191 ? -18.254 -10.936 3.206 1.00 83.44 191 LEU A CA 1
ATOM 1538 C C . LEU A 1 191 ? -18.686 -9.496 2.899 1.00 83.44 191 LEU A C 1
ATOM 1540 O O . LEU A 1 191 ? -18.009 -8.556 3.309 1.00 83.44 191 LEU A O 1
ATOM 1544 N N . GLU A 1 192 ? -19.808 -9.299 2.200 1.00 86.56 192 GLU A N 1
ATOM 1545 C CA . GLU A 1 192 ? -20.350 -7.956 1.951 1.00 86.56 192 GLU A CA 1
ATOM 1546 C C . GLU A 1 192 ? -20.669 -7.241 3.267 1.00 86.56 192 GLU A C 1
ATOM 1548 O O . GLU A 1 192 ? -20.268 -6.094 3.453 1.00 86.56 192 GLU A O 1
ATOM 1553 N N . ALA A 1 193 ? -21.275 -7.947 4.224 1.00 88.62 193 ALA A N 1
ATOM 1554 C CA . ALA A 1 193 ? -21.541 -7.396 5.545 1.00 88.62 193 ALA A CA 1
ATOM 1555 C C . ALA A 1 193 ? -20.250 -7.047 6.313 1.00 88.62 193 ALA A C 1
ATOM 1557 O O . ALA A 1 193 ? -20.188 -6.005 6.963 1.00 88.62 193 ALA A O 1
ATOM 1558 N N . VAL A 1 194 ? -19.190 -7.861 6.216 1.00 89.25 194 VAL A N 1
ATOM 1559 C CA . VAL A 1 194 ? -17.881 -7.539 6.818 1.00 89.25 194 VAL A CA 1
ATOM 1560 C C . VAL A 1 194 ? -17.260 -6.301 6.170 1.00 89.25 194 VAL A C 1
ATOM 1562 O O . VAL A 1 194 ? -16.695 -5.472 6.884 1.00 89.25 194 VAL A O 1
ATOM 1565 N N . ARG A 1 195 ? -17.364 -6.147 4.843 1.00 89.69 195 ARG A N 1
ATOM 1566 C CA . ARG A 1 195 ? -16.901 -4.937 4.145 1.00 89.69 195 ARG A CA 1
ATOM 1567 C C . ARG A 1 195 ? -17.632 -3.704 4.673 1.00 89.69 195 ARG A C 1
ATOM 1569 O O . ARG A 1 195 ? -16.976 -2.725 5.015 1.00 89.69 195 ARG A O 1
ATOM 1576 N N . ASP A 1 196 ? -18.954 -3.775 4.785 1.00 90.75 196 ASP A N 1
ATOM 1577 C CA . ASP A 1 196 ? -19.775 -2.648 5.233 1.00 90.75 196 ASP A CA 1
ATOM 1578 C C . ASP A 1 196 ? -19.458 -2.251 6.687 1.00 90.75 196 ASP A C 1
ATOM 1580 O O . ASP A 1 196 ? -19.371 -1.062 7.006 1.00 90.75 196 ASP A O 1
ATOM 1584 N N . GLU A 1 197 ? -19.204 -3.223 7.571 1.00 93.44 197 GLU A N 1
ATOM 1585 C CA . GLU A 1 197 ? -18.709 -2.941 8.925 1.00 93.44 197 GLU A CA 1
ATOM 1586 C C . GLU A 1 197 ? -17.295 -2.337 8.902 1.00 93.44 197 GLU A C 1
ATOM 1588 O O . GLU A 1 197 ? -17.011 -1.380 9.625 1.00 93.44 197 GLU A O 1
ATOM 1593 N N . ALA A 1 198 ? -16.394 -2.846 8.057 1.00 90.44 198 ALA A N 1
ATOM 1594 C CA . ALA A 1 198 ? -15.046 -2.300 7.922 1.00 90.44 198 ALA A CA 1
ATOM 1595 C C . ALA A 1 198 ? -15.067 -0.833 7.463 1.00 90.44 198 ALA A C 1
ATOM 1597 O O . ALA A 1 198 ? -14.327 -0.014 8.013 1.00 90.44 198 ALA A O 1
ATOM 1598 N N . ASP A 1 199 ? -15.937 -0.489 6.515 1.00 90.69 199 ASP A N 1
ATOM 1599 C CA . ASP A 1 199 ? -16.149 0.889 6.072 1.00 90.69 199 ASP A CA 1
ATOM 1600 C C . ASP A 1 199 ? -16.708 1.762 7.202 1.00 90.69 199 ASP A C 1
ATOM 1602 O O . ASP A 1 199 ? -16.174 2.845 7.462 1.00 90.69 199 ASP A O 1
ATOM 1606 N N . TYR A 1 200 ? -17.707 1.270 7.946 1.00 93.94 200 TYR A N 1
ATOM 1607 C CA . TYR A 1 200 ? -18.272 1.977 9.099 1.00 93.94 200 TYR A CA 1
ATOM 1608 C C . TYR A 1 200 ? -17.209 2.312 10.158 1.00 93.94 200 TYR A C 1
ATOM 1610 O O . TYR A 1 200 ? -17.106 3.455 10.611 1.00 93.94 200 TYR A O 1
ATOM 1618 N N . TYR A 1 201 ? -16.355 1.348 10.517 1.00 93.06 201 TYR A N 1
ATOM 1619 C CA . TYR A 1 201 ? -15.275 1.555 11.490 1.00 93.06 201 TYR A CA 1
ATOM 1620 C C . TYR A 1 201 ? -14.045 2.285 10.915 1.00 93.06 201 TYR A C 1
ATOM 1622 O O . TYR A 1 201 ? -13.049 2.464 11.626 1.00 93.06 201 TYR A O 1
ATOM 1630 N N . LYS A 1 202 ? -14.108 2.747 9.656 1.00 91.75 202 LYS A N 1
ATOM 1631 C CA . LYS A 1 202 ? -13.023 3.417 8.913 1.00 91.75 202 LYS A CA 1
ATOM 1632 C C . LYS A 1 202 ? -11.763 2.551 8.752 1.00 91.75 202 LYS A C 1
ATOM 1634 O O . LYS A 1 202 ? -10.640 3.054 8.675 1.00 91.75 202 LYS A O 1
ATOM 1639 N N . LEU A 1 203 ? -11.926 1.235 8.665 1.00 87.94 203 LEU A N 1
ATOM 1640 C CA . LEU A 1 203 ? -10.851 0.259 8.487 1.00 87.94 203 LEU A CA 1
ATOM 1641 C C . LEU A 1 203 ? -10.539 0.057 6.998 1.00 87.94 203 LEU A C 1
ATOM 1643 O O . LEU A 1 203 ? -10.732 -1.023 6.447 1.00 87.94 203 LEU A O 1
ATOM 1647 N N . LYS A 1 204 ? -10.008 1.102 6.349 1.00 83.62 204 LYS A N 1
ATOM 1648 C CA . LYS A 1 204 ? -9.771 1.155 4.889 1.00 83.62 204 LYS A CA 1
ATOM 1649 C C . LYS A 1 204 ? -9.050 -0.074 4.327 1.00 83.62 204 LYS A C 1
ATOM 1651 O O . LYS A 1 204 ? -9.422 -0.597 3.281 1.00 83.62 204 LYS A O 1
ATOM 1656 N N . ASN A 1 205 ? -8.014 -0.541 5.024 1.00 82.25 205 ASN A N 1
ATOM 1657 C CA . ASN A 1 205 ? -7.247 -1.708 4.589 1.00 82.25 205 ASN A CA 1
ATOM 1658 C C . ASN A 1 205 ? -8.084 -2.990 4.633 1.00 82.25 205 ASN A C 1
ATOM 1660 O O . ASN A 1 205 ? -8.008 -3.778 3.696 1.00 82.25 205 ASN A O 1
ATOM 1664 N N . LEU A 1 206 ? -8.909 -3.164 5.668 1.00 83.19 206 LEU A N 1
ATOM 1665 C CA . LEU A 1 206 ? -9.800 -4.312 5.783 1.00 83.19 206 LEU A CA 1
ATOM 1666 C C . LEU A 1 206 ? -10.884 -4.281 4.703 1.00 83.19 206 LEU A C 1
ATOM 1668 O O . LEU A 1 206 ? -11.060 -5.266 3.997 1.00 83.19 206 LEU A O 1
ATOM 1672 N N . ALA A 1 207 ? -11.548 -3.138 4.516 1.00 78.56 207 ALA A N 1
ATOM 1673 C CA . ALA A 1 207 ? -12.556 -2.973 3.470 1.00 78.56 207 ALA A CA 1
ATOM 1674 C C . ALA A 1 207 ? -11.984 -3.294 2.079 1.00 78.56 207 ALA A C 1
ATOM 1676 O O . ALA A 1 207 ? -12.611 -3.997 1.286 1.00 78.56 207 ALA A O 1
ATOM 1677 N N . ARG A 1 208 ? -10.746 -2.858 1.806 1.00 78.06 208 ARG A N 1
ATOM 1678 C CA . ARG A 1 208 ? -10.028 -3.174 0.565 1.00 78.06 208 ARG A CA 1
ATOM 1679 C C . ARG A 1 208 ? -9.755 -4.670 0.412 1.00 78.06 208 ARG A C 1
ATOM 1681 O O . ARG A 1 208 ? -9.983 -5.207 -0.667 1.00 78.06 208 ARG A O 1
ATOM 1688 N N . LEU A 1 209 ? -9.279 -5.334 1.465 1.00 79.25 209 LEU A N 1
ATOM 1689 C CA . LEU A 1 209 ? -9.007 -6.773 1.455 1.00 79.25 209 LEU A CA 1
ATOM 1690 C C . LEU A 1 209 ? -10.287 -7.592 1.236 1.00 79.25 209 LEU A C 1
ATOM 1692 O O . LEU A 1 209 ? -10.313 -8.489 0.402 1.00 79.25 209 LEU A O 1
ATOM 1696 N N . VAL A 1 210 ? -11.379 -7.250 1.915 1.00 78.81 210 VAL A N 1
ATOM 1697 C CA . VAL A 1 210 ? -12.664 -7.946 1.746 1.00 78.81 210 VAL A CA 1
ATOM 1698 C C . VAL A 1 210 ? -13.260 -7.674 0.366 1.00 78.81 210 VAL A C 1
ATOM 1700 O O . VAL A 1 210 ? -13.795 -8.576 -0.268 1.00 78.81 210 VAL A O 1
ATOM 1703 N N . THR A 1 211 ? -13.116 -6.452 -0.152 1.00 76.19 211 THR A N 1
ATOM 1704 C CA . THR A 1 211 ? -13.508 -6.129 -1.532 1.00 76.19 211 THR A CA 1
ATOM 1705 C C . THR A 1 211 ? -12.719 -6.961 -2.540 1.00 76.19 211 THR A C 1
ATOM 1707 O O . THR A 1 211 ? -13.298 -7.468 -3.498 1.00 76.19 211 THR A O 1
ATOM 1710 N N . TRP A 1 212 ? -11.417 -7.142 -2.313 1.00 70.06 212 TRP A N 1
ATOM 1711 C CA . TRP A 1 212 ? -10.576 -8.010 -3.132 1.00 70.06 212 TRP A CA 1
ATOM 1712 C C . TRP A 1 212 ? -11.084 -9.456 -3.144 1.00 70.06 212 TRP A C 1
ATOM 1714 O O . TRP A 1 212 ? -11.213 -10.062 -4.208 1.00 70.06 212 TRP A O 1
ATOM 1724 N N . GLU A 1 213 ? -11.444 -9.984 -1.977 1.00 74.38 213 GLU A N 1
ATOM 1725 C CA . GLU A 1 213 ? -11.995 -11.332 -1.827 1.00 74.38 213 GLU A CA 1
ATOM 1726 C C . GLU A 1 213 ? -13.365 -11.485 -2.512 1.00 74.38 213 GLU A C 1
ATOM 1728 O O . GLU A 1 213 ? -13.597 -12.433 -3.261 1.00 74.38 213 GLU A O 1
ATOM 1733 N N . LEU A 1 214 ? -14.258 -10.504 -2.342 1.00 70.94 214 LEU A N 1
ATOM 1734 C CA . LEU A 1 214 ? -15.570 -10.460 -2.998 1.00 70.94 214 LEU A CA 1
ATOM 1735 C C . LEU A 1 214 ? -15.463 -10.455 -4.523 1.00 70.94 214 LEU A C 1
ATOM 1737 O O . LEU A 1 214 ? -16.259 -11.099 -5.205 1.00 70.94 214 LEU A O 1
ATOM 1741 N N . VAL A 1 215 ? -14.499 -9.712 -5.068 1.00 66.19 215 VAL A N 1
ATOM 1742 C CA . VAL A 1 215 ? -14.223 -9.706 -6.509 1.00 66.19 215 VAL A CA 1
ATOM 1743 C C . VAL A 1 215 ? -13.685 -11.065 -6.954 1.00 66.19 215 VAL A C 1
ATOM 1745 O O . VAL A 1 215 ? -14.120 -11.570 -7.983 1.00 66.19 215 VAL A O 1
ATOM 1748 N N . SER A 1 216 ? -12.820 -11.687 -6.150 1.00 62.00 216 SER A N 1
ATOM 1749 C CA . SER A 1 216 ? -12.178 -12.969 -6.472 1.00 62.00 216 SER A CA 1
ATOM 1750 C C . SER A 1 216 ? -13.149 -14.159 -6.507 1.00 62.00 216 SER A C 1
ATOM 1752 O O . SER A 1 216 ? -12.856 -15.165 -7.146 1.00 62.00 216 SER A O 1
ATOM 1754 N N . ARG A 1 217 ? -14.322 -14.054 -5.865 1.00 62.28 217 ARG A N 1
ATOM 1755 C CA . ARG A 1 217 ? -15.333 -15.130 -5.794 1.00 62.28 217 ARG A CA 1
ATOM 1756 C C . ARG A 1 217 ? -16.481 -15.027 -6.785 1.00 62.28 217 ARG A C 1
ATOM 1758 O O . ARG A 1 217 ? -17.270 -15.967 -6.896 1.00 62.28 217 ARG A O 1
ATOM 1765 N N . LYS A 1 218 ? -16.637 -13.902 -7.484 1.00 47.69 218 LYS A N 1
ATOM 1766 C CA . LYS A 1 218 ? -17.708 -13.772 -8.478 1.00 47.69 218 LYS A CA 1
ATOM 1767 C C . LYS A 1 218 ? -17.348 -14.612 -9.713 1.00 47.69 218 LYS A C 1
ATOM 1769 O O . LYS A 1 218 ? -16.310 -14.354 -10.319 1.00 47.69 218 LYS A O 1
ATOM 1774 N N . PRO A 1 219 ? -18.179 -15.591 -10.126 1.00 34.16 219 PRO A N 1
ATOM 1775 C CA . PRO A 1 219 ? -17.926 -16.336 -11.351 1.00 34.16 219 PRO A CA 1
ATOM 1776 C C . PRO A 1 219 ? -18.024 -15.388 -12.549 1.00 34.16 219 PRO A C 1
ATOM 1778 O O . PRO A 1 219 ? -19.009 -14.664 -12.710 1.00 34.16 219 PRO A O 1
ATOM 1781 N N . VAL A 1 220 ? -16.996 -15.389 -13.396 1.00 38.75 220 VAL A N 1
ATOM 1782 C CA . VAL A 1 220 ? -17.017 -14.639 -14.653 1.00 38.75 220 VAL A CA 1
ATOM 1783 C C . VAL A 1 220 ? -18.007 -15.324 -15.591 1.00 38.75 220 VAL A C 1
ATOM 1785 O O . VAL A 1 220 ? -17.812 -16.466 -16.005 1.00 38.75 220 VAL A O 1
ATOM 1788 N N . VAL A 1 221 ? -19.085 -14.613 -15.927 1.00 29.36 221 VAL A N 1
ATOM 1789 C CA . VAL A 1 221 ? -19.970 -14.968 -17.039 1.00 29.36 221 VAL A CA 1
ATOM 1790 C C . VAL A 1 221 ? -19.102 -15.058 -18.290 1.00 29.36 221 VAL A C 1
ATOM 1792 O O . VAL A 1 221 ? -18.460 -14.079 -18.669 1.00 29.36 221 VAL A O 1
ATOM 1795 N N . SER A 1 222 ? -19.067 -16.233 -18.920 1.00 32.84 222 SER A N 1
ATOM 1796 C CA . SER A 1 222 ? -18.349 -16.481 -20.168 1.00 32.84 222 SER A CA 1
ATOM 1797 C C . SER A 1 222 ? -18.937 -15.622 -21.296 1.00 32.84 222 SER A C 1
ATOM 1799 O O . SER A 1 222 ? -19.792 -16.071 -22.064 1.00 32.84 222 SER A O 1
ATOM 1801 N N . SER A 1 223 ? -18.516 -14.365 -21.399 1.00 30.45 223 SER A N 1
ATOM 1802 C CA . SER A 1 223 ? -18.856 -13.518 -22.535 1.00 30.45 223 SER A CA 1
ATOM 1803 C C . SER A 1 223 ? -17.906 -13.852 -23.675 1.00 30.45 223 SER A C 1
ATOM 1805 O O . SER A 1 223 ? -16.829 -13.276 -23.809 1.00 30.45 223 SER A O 1
ATOM 1807 N N . LYS A 1 224 ? -18.321 -14.813 -24.505 1.00 31.88 224 LYS A N 1
ATOM 1808 C CA . LYS A 1 224 ? -17.797 -14.977 -25.862 1.00 31.88 224 LYS A CA 1
ATOM 1809 C C . LYS A 1 224 ? -17.946 -13.621 -26.562 1.00 31.88 224 LYS A C 1
ATOM 1811 O O . LYS A 1 224 ? -19.074 -13.149 -26.691 1.00 31.88 224 LYS A O 1
ATOM 1816 N N . ARG A 1 225 ? -16.830 -13.053 -27.034 1.00 28.69 225 ARG A N 1
ATOM 1817 C CA . ARG A 1 225 ? -16.644 -11.724 -27.661 1.00 28.69 225 ARG A CA 1
ATOM 1818 C C . ARG A 1 225 ? -16.240 -10.619 -26.678 1.00 28.69 225 ARG A C 1
ATOM 1820 O O . ARG A 1 225 ? -17.081 -9.968 -26.063 1.00 28.69 225 ARG A O 1
ATOM 1827 N N . LEU A 1 226 ? -14.939 -10.342 -26.634 1.00 30.27 226 LEU A N 1
ATOM 1828 C CA . LEU A 1 226 ? -14.438 -8.993 -26.378 1.00 30.27 226 LEU A CA 1
ATOM 1829 C C . LEU A 1 226 ? -14.604 -8.189 -27.680 1.00 30.27 226 LEU A C 1
ATOM 1831 O O . LEU A 1 226 ? -14.110 -8.632 -28.718 1.00 30.27 226 LEU A O 1
ATOM 1835 N N . PRO A 1 227 ? -15.308 -7.044 -27.687 1.00 27.58 227 PRO A N 1
ATOM 1836 C CA . PRO A 1 227 ? -15.263 -6.140 -28.821 1.00 27.58 227 PRO A CA 1
ATOM 1837 C C . PRO A 1 227 ? -13.848 -5.578 -28.937 1.00 27.58 227 PRO A C 1
ATOM 1839 O O . PRO A 1 227 ? -13.264 -5.100 -27.961 1.00 27.58 227 PRO A O 1
ATOM 1842 N N . SER A 1 228 ? -13.325 -5.604 -30.155 1.00 29.75 228 SER A N 1
ATOM 1843 C CA . SER A 1 228 ? -12.285 -4.695 -30.609 1.00 29.75 228 SER A CA 1
ATOM 1844 C C . SER A 1 228 ? -12.637 -3.269 -30.164 1.00 29.75 228 SER A C 1
ATOM 1846 O O . SER A 1 228 ? -13.789 -2.859 -30.282 1.00 29.75 228 SER A O 1
ATOM 1848 N N . VAL A 1 229 ? -11.632 -2.527 -29.679 1.00 30.11 229 VAL A N 1
ATOM 1849 C CA . VAL A 1 229 ? -11.695 -1.168 -29.093 1.00 30.11 229 VAL A CA 1
ATOM 1850 C C . VAL A 1 229 ? -11.700 -1.143 -27.550 1.00 30.11 229 VAL A C 1
ATOM 1852 O O . VAL A 1 229 ? -12.675 -0.777 -26.904 1.00 30.11 229 VAL A O 1
ATOM 1855 N N . LEU A 1 230 ? -10.529 -1.379 -26.942 1.00 32.66 230 LEU A N 1
ATOM 1856 C CA . LEU A 1 230 ? -10.133 -0.654 -25.724 1.00 32.66 230 LEU A CA 1
ATOM 1857 C C . LEU A 1 230 ? -9.633 0.746 -26.135 1.00 32.66 230 LEU A C 1
ATOM 1859 O O . LEU A 1 230 ? -8.440 1.031 -26.084 1.00 32.66 230 LEU A O 1
ATOM 1863 N N . LYS A 1 231 ? -10.534 1.631 -26.581 1.00 28.38 231 LYS A N 1
ATOM 1864 C CA . LYS A 1 231 ? -10.278 3.078 -26.498 1.00 28.38 231 LYS A CA 1
ATOM 1865 C C . LYS A 1 231 ? -10.637 3.483 -25.073 1.00 28.38 231 LYS A C 1
ATOM 1867 O O . LYS A 1 231 ? -11.812 3.533 -24.729 1.00 28.38 231 LYS A O 1
ATOM 1872 N N . LEU A 1 232 ? -9.623 3.687 -24.234 1.00 33.78 232 LEU A N 1
ATOM 1873 C CA . LEU A 1 232 ? -9.813 4.325 -22.936 1.00 33.78 232 LEU A CA 1
ATOM 1874 C C . LEU A 1 232 ? -10.106 5.808 -23.170 1.00 33.78 232 LEU A C 1
ATOM 1876 O O . LEU A 1 232 ? -9.242 6.543 -23.650 1.00 33.78 232 LEU A O 1
ATOM 1880 N N . ASP A 1 233 ? -11.320 6.230 -22.830 1.00 25.33 233 ASP A N 1
ATOM 1881 C CA . ASP A 1 233 ? -11.651 7.642 -22.703 1.00 25.33 233 ASP A CA 1
ATOM 1882 C C . ASP A 1 233 ? -10.901 8.280 -21.528 1.00 25.33 233 ASP A C 1
ATOM 1884 O O . ASP A 1 233 ? -10.601 7.658 -20.505 1.00 25.33 233 ASP A O 1
ATOM 1888 N N . LYS A 1 234 ? -10.581 9.554 -21.743 1.00 29.03 234 LYS A N 1
ATOM 1889 C CA . LYS A 1 234 ? -9.841 10.456 -20.866 1.00 29.03 234 LYS A CA 1
ATOM 1890 C C . LYS A 1 234 ? -10.488 10.537 -19.480 1.00 29.03 234 LYS A C 1
ATOM 1892 O O . LYS A 1 234 ? -11.623 10.984 -19.360 1.00 29.03 234 LYS A O 1
ATOM 1897 N N . PHE A 1 235 ? -9.722 10.226 -18.439 1.00 29.59 235 PHE A N 1
ATOM 1898 C CA . PHE A 1 235 ? -9.959 10.769 -17.104 1.00 29.59 235 PHE A CA 1
ATOM 1899 C C . PHE A 1 235 ? -8.848 11.770 -16.804 1.00 29.59 235 PHE A C 1
ATOM 1901 O O . PHE A 1 235 ? -7.713 11.400 -16.505 1.00 29.59 235 PHE A O 1
ATOM 1908 N N . GLU A 1 236 ? -9.177 13.050 -16.959 1.00 29.84 236 GLU A N 1
ATOM 1909 C CA . GLU A 1 236 ? -8.383 14.147 -16.421 1.00 29.84 236 GLU A CA 1
ATOM 1910 C C . GLU A 1 236 ? -8.558 14.193 -14.897 1.00 29.84 236 GLU A C 1
ATOM 1912 O O . GLU A 1 236 ? -9.674 14.159 -14.383 1.00 29.84 236 GLU A O 1
ATOM 1917 N N . ASN A 1 237 ? -7.422 14.322 -14.211 1.00 31.86 237 ASN A N 1
ATOM 1918 C CA . ASN A 1 237 ? -7.260 14.801 -12.838 1.00 31.86 237 ASN A CA 1
ATOM 1919 C C . ASN A 1 237 ? -7.810 13.919 -11.703 1.00 31.86 237 ASN A C 1
ATOM 1921 O O . ASN A 1 237 ? -8.856 14.185 -11.119 1.00 31.86 237 ASN A O 1
ATOM 1925 N N . ALA A 1 238 ? -6.989 12.957 -11.275 1.00 25.98 238 ALA A N 1
ATOM 1926 C CA . ALA A 1 238 ? -6.900 12.571 -9.869 1.00 25.98 238 ALA A CA 1
ATOM 1927 C C . ALA A 1 238 ? -5.424 12.333 -9.515 1.00 25.98 238 ALA A C 1
ATOM 1929 O O . ALA A 1 238 ? -4.744 11.514 -10.134 1.00 25.98 238 ALA A O 1
ATOM 1930 N N . GLU A 1 239 ? -4.919 13.115 -8.566 1.00 28.03 239 GLU A N 1
ATOM 1931 C CA . GLU A 1 239 ? -3.537 13.095 -8.095 1.00 28.03 239 GLU A CA 1
ATOM 1932 C C . GLU A 1 239 ? -3.094 11.694 -7.628 1.00 28.03 239 GLU A C 1
ATOM 1934 O O . GLU A 1 239 ? -3.747 11.044 -6.815 1.00 28.03 239 GLU A O 1
ATOM 1939 N N . ALA A 1 240 ? -1.942 11.262 -8.149 1.00 30.95 240 ALA A N 1
ATOM 1940 C CA . ALA A 1 240 ? -0.975 10.349 -7.534 1.00 30.95 240 ALA A CA 1
ATOM 1941 C C . ALA A 1 240 ? -1.495 9.065 -6.836 1.00 30.95 240 ALA A C 1
ATOM 1943 O O . ALA A 1 240 ? -1.262 8.848 -5.648 1.00 30.95 240 ALA A O 1
ATOM 1944 N N . ALA A 1 241 ? -2.044 8.122 -7.608 1.00 29.64 241 ALA A N 1
ATOM 1945 C CA . ALA A 1 241 ? -1.947 6.686 -7.312 1.00 29.64 241 ALA A CA 1
ATOM 1946 C C . ALA A 1 241 ? -1.826 5.903 -8.635 1.00 29.64 241 ALA A C 1
ATOM 1948 O O . ALA A 1 241 ? -2.597 6.174 -9.557 1.00 29.64 241 ALA A O 1
ATOM 1949 N N . PRO A 1 242 ? -0.880 4.954 -8.798 1.00 35.66 242 PRO A N 1
ATOM 1950 C CA . PRO A 1 242 ? -0.807 4.171 -10.024 1.00 35.66 242 PRO A CA 1
ATOM 1951 C C . PRO A 1 242 ? -1.981 3.184 -10.035 1.00 35.66 242 PRO A C 1
ATOM 1953 O O . PRO A 1 242 ? -1.964 2.160 -9.354 1.00 35.66 242 PRO A O 1
ATOM 1956 N N . PHE A 1 243 ? -3.036 3.525 -10.772 1.00 38.00 243 PHE A N 1
ATOM 1957 C CA . PHE A 1 243 ? -4.161 2.638 -11.042 1.00 38.00 243 PHE A CA 1
ATOM 1958 C C . PHE A 1 243 ? -3.673 1.475 -11.907 1.00 38.00 243 PHE A C 1
ATOM 1960 O O . PHE A 1 243 ? -3.568 1.596 -13.126 1.00 38.00 243 PHE A O 1
ATOM 1967 N N . TYR A 1 244 ? -3.346 0.353 -11.273 1.00 39.12 244 TYR A N 1
ATOM 1968 C CA . TYR A 1 244 ? -3.072 -0.879 -11.994 1.00 39.12 244 TYR A CA 1
ATOM 1969 C C . TYR A 1 244 ? -4.377 -1.624 -12.291 1.00 39.12 244 TYR A C 1
ATOM 1971 O O . TYR A 1 244 ? -5.222 -1.778 -11.407 1.00 39.12 244 TYR A O 1
ATOM 1979 N N . LYS A 1 245 ? -4.540 -2.134 -13.515 1.00 52.94 245 LYS A N 1
ATOM 1980 C CA . LYS A 1 245 ? -5.638 -3.045 -13.865 1.00 52.94 245 LYS A CA 1
ATOM 1981 C C . LYS A 1 245 ? -5.223 -4.470 -13.498 1.00 52.94 245 LYS A C 1
ATOM 1983 O O . LYS A 1 245 ? -4.202 -4.957 -13.972 1.00 52.94 245 LYS A O 1
ATOM 1988 N N . THR A 1 246 ? -5.983 -5.144 -12.642 1.00 45.81 246 THR A N 1
ATOM 1989 C CA . THR A 1 246 ? -5.691 -6.534 -12.263 1.00 45.81 246 THR A CA 1
ATOM 1990 C C . THR A 1 246 ? -6.291 -7.500 -13.279 1.00 45.81 246 THR A C 1
ATOM 1992 O O . THR A 1 246 ? -7.491 -7.441 -13.542 1.00 45.81 246 THR A O 1
ATOM 1995 N N . LEU A 1 247 ? -5.478 -8.420 -13.801 1.00 50.53 247 LEU A N 1
ATOM 1996 C CA . LEU A 1 247 ? -5.966 -9.597 -14.523 1.00 50.53 247 LEU A CA 1
ATOM 1997 C C . LEU A 1 247 ? -5.900 -10.817 -13.596 1.00 50.53 247 LEU A C 1
ATOM 1999 O O . LEU A 1 247 ? -4.822 -11.238 -13.170 1.00 50.53 247 LEU A O 1
ATOM 2003 N N . GLN A 1 248 ? -7.070 -11.358 -13.249 1.00 50.16 248 GLN A N 1
ATOM 2004 C CA . GLN A 1 248 ? -7.193 -12.646 -12.560 1.00 50.16 248 GLN A CA 1
ATOM 2005 C C . GLN A 1 248 ? -7.245 -13.775 -13.591 1.00 50.16 248 GLN A C 1
ATOM 2007 O O . GLN A 1 248 ? -7.740 -13.544 -14.688 1.00 50.16 248 GLN A O 1
ATOM 2012 N N . THR A 1 249 ? -6.704 -14.947 -13.230 1.00 46.25 249 THR A N 1
ATOM 2013 C CA . THR A 1 249 ? -6.549 -16.185 -14.024 1.00 46.25 249 THR A CA 1
ATOM 2014 C C . THR A 1 249 ? -7.240 -16.153 -15.388 1.00 46.25 249 THR A C 1
ATOM 2016 O O . THR A 1 249 ? -8.382 -16.582 -15.548 1.00 46.25 249 THR A O 1
ATOM 2019 N N . VAL A 1 250 ? -6.531 -15.630 -16.380 1.00 57.09 250 VAL A N 1
ATOM 2020 C CA . VAL A 1 250 ? -6.965 -15.591 -17.767 1.00 57.09 250 VAL A CA 1
ATOM 2021 C C . VAL A 1 250 ? -6.505 -16.891 -18.413 1.00 57.09 250 VAL A C 1
ATOM 2023 O O . VAL A 1 250 ? -5.307 -17.172 -18.467 1.00 57.09 250 VAL A O 1
ATOM 2026 N N . LYS A 1 251 ? -7.470 -17.699 -18.858 1.00 59.38 251 LYS A N 1
ATOM 2027 C CA . LYS A 1 251 ? -7.238 -18.817 -19.772 1.00 59.38 251 LYS A CA 1
ATOM 2028 C C . LYS A 1 251 ? -7.767 -18.411 -21.136 1.00 59.38 251 LYS A C 1
ATOM 2030 O O . LYS A 1 251 ? -8.981 -18.307 -21.298 1.00 59.38 251 LYS A O 1
ATOM 2035 N N . LEU A 1 252 ? -6.868 -18.119 -22.064 1.00 67.38 252 LEU A N 1
ATOM 2036 C CA . LEU A 1 252 ? -7.211 -17.794 -23.444 1.00 67.38 252 LEU A CA 1
ATOM 2037 C C . LEU A 1 252 ? -6.503 -18.766 -24.373 1.00 67.38 252 LEU A C 1
ATOM 2039 O O . LEU A 1 252 ? -5.367 -19.169 -24.125 1.00 67.38 252 LEU A O 1
ATOM 2043 N N . GLU A 1 253 ? -7.210 -19.156 -25.421 1.00 70.75 253 GLU A N 1
ATOM 2044 C CA . GLU A 1 253 ? -6.743 -20.108 -26.416 1.00 70.75 253 GLU A CA 1
ATOM 2045 C C . GLU A 1 253 ? -6.994 -19.493 -27.794 1.00 70.75 253 GLU A C 1
ATOM 2047 O O . GLU A 1 253 ? -8.064 -18.929 -28.016 1.00 70.75 253 GLU A O 1
ATOM 2052 N N . GLU A 1 254 ? -6.006 -19.566 -28.689 1.00 73.50 254 GLU A N 1
ATOM 2053 C CA . GLU A 1 254 ? -6.120 -19.136 -30.099 1.00 73.50 254 GLU A CA 1
ATOM 2054 C C . GLU A 1 254 ? -6.455 -17.643 -30.324 1.00 73.50 254 GLU A C 1
ATOM 2056 O O . GLU A 1 254 ? -6.919 -17.245 -31.394 1.00 73.50 254 GLU A O 1
ATOM 2061 N N . GLU A 1 255 ? -6.195 -16.784 -29.337 1.00 74.12 255 GLU A N 1
ATOM 2062 C CA . GLU A 1 255 ? -6.449 -15.343 -29.437 1.00 74.12 255 GLU A CA 1
ATOM 2063 C C . GLU A 1 255 ? -5.281 -14.585 -30.094 1.00 74.12 255 GLU A C 1
ATOM 2065 O O . GLU A 1 255 ? -4.108 -14.944 -29.957 1.00 74.12 255 GLU A O 1
ATOM 2070 N N . ASN A 1 256 ? -5.594 -13.490 -30.794 1.00 75.00 256 ASN A N 1
ATOM 2071 C CA . ASN A 1 256 ? -4.597 -12.648 -31.460 1.00 75.00 256 ASN A CA 1
ATOM 2072 C C . ASN A 1 256 ? -4.392 -11.318 -30.715 1.00 75.00 256 ASN A C 1
ATOM 2074 O O . ASN A 1 256 ? -5.274 -10.460 -30.683 1.00 75.00 256 ASN A O 1
ATOM 2078 N N . PHE A 1 257 ? -3.192 -11.143 -30.170 1.00 79.12 257 PHE A N 1
ATOM 2079 C CA . PHE A 1 257 ? -2.696 -9.966 -29.457 1.00 79.12 257 PHE A CA 1
ATOM 2080 C C . PHE A 1 257 ? -1.583 -9.223 -30.205 1.00 79.12 257 PHE A C 1
ATOM 2082 O O . PHE A 1 257 ? -0.913 -8.387 -29.602 1.00 79.12 257 PHE A O 1
ATOM 2089 N N . THR A 1 258 ? -1.369 -9.483 -31.494 1.00 71.69 258 THR A N 1
ATOM 2090 C CA . THR A 1 258 ? -0.324 -8.824 -32.298 1.00 71.69 258 THR A CA 1
ATOM 2091 C C . THR A 1 258 ? -0.329 -7.300 -32.089 1.00 71.69 258 THR A C 1
ATOM 2093 O O . THR A 1 258 ? -1.383 -6.668 -32.136 1.00 71.69 258 THR A O 1
ATOM 2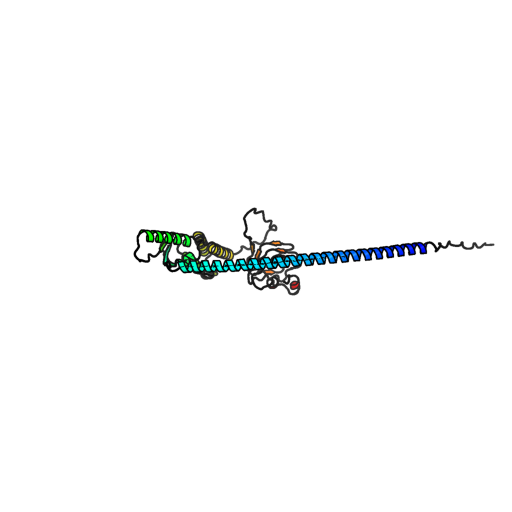096 N N . GLU A 1 259 ? 0.845 -6.719 -31.816 1.00 76.75 259 GLU A N 1
ATOM 2097 C CA . GLU A 1 259 ? 1.069 -5.282 -31.558 1.00 76.75 259 GLU A CA 1
ATOM 2098 C C . GLU A 1 259 ? 0.265 -4.678 -30.385 1.00 76.75 259 GLU A C 1
ATOM 2100 O O . GLU A 1 259 ? 0.131 -3.458 -30.261 1.00 76.75 259 GLU A O 1
ATOM 2105 N N . THR A 1 260 ? -0.246 -5.508 -29.471 1.00 74.31 260 THR A N 1
ATOM 2106 C CA . THR A 1 260 ? -1.010 -5.024 -28.314 1.00 74.31 260 THR A CA 1
ATOM 2107 C C . THR A 1 260 ? -0.090 -4.463 -27.233 1.00 74.31 260 THR A C 1
ATOM 2109 O O . THR A 1 260 ? 0.947 -5.042 -26.898 1.00 74.31 260 THR A O 1
ATOM 2112 N N . VAL A 1 261 ? -0.491 -3.336 -26.637 1.00 75.25 261 VAL A N 1
ATOM 2113 C CA . VAL A 1 261 ? 0.207 -2.732 -25.496 1.00 75.25 261 VAL A CA 1
ATOM 2114 C C . VAL A 1 261 ? -0.537 -3.043 -24.199 1.00 75.25 261 VAL A C 1
ATOM 2116 O O . VAL A 1 261 ? -1.666 -2.603 -23.985 1.00 75.25 261 VAL A O 1
ATOM 2119 N N . PHE A 1 262 ? 0.129 -3.769 -23.310 1.00 78.81 262 PHE A N 1
ATOM 2120 C CA . PHE A 1 262 ? -0.311 -4.063 -21.954 1.00 78.81 262 PHE A CA 1
ATOM 2121 C C . PHE A 1 262 ? 0.345 -3.061 -21.004 1.00 78.81 262 PHE A C 1
ATOM 2123 O O . PHE A 1 262 ? 1.541 -3.155 -20.739 1.00 78.81 262 PHE A O 1
ATOM 2130 N N . GLU A 1 263 ? -0.405 -2.078 -20.505 1.00 77.81 263 GLU A N 1
ATOM 2131 C CA . GLU A 1 263 ? 0.145 -1.013 -19.658 1.00 77.81 263 GLU A CA 1
ATOM 2132 C C . GLU A 1 263 ? -0.497 -0.982 -18.268 1.00 77.81 263 GLU A C 1
ATOM 2134 O O . GLU A 1 263 ? -1.718 -1.057 -18.139 1.00 77.81 263 GLU A O 1
ATOM 2139 N N . ASN A 1 264 ? 0.337 -0.849 -17.228 1.00 71.88 264 ASN A N 1
ATOM 2140 C CA . ASN A 1 264 ? -0.081 -0.792 -15.823 1.00 71.88 264 ASN A CA 1
ATOM 2141 C C . ASN A 1 264 ? -0.950 -1.997 -15.415 1.00 71.88 264 ASN A C 1
ATOM 2143 O O . ASN A 1 264 ? -1.980 -1.840 -14.761 1.00 71.88 264 ASN A O 1
ATOM 2147 N N . ILE A 1 265 ? -0.553 -3.214 -15.796 1.00 74.25 265 ILE A N 1
ATOM 2148 C CA . ILE A 1 265 ? -1.284 -4.436 -15.433 1.00 74.25 265 ILE A CA 1
ATOM 2149 C C . ILE A 1 265 ? -0.605 -5.138 -14.263 1.00 74.25 265 ILE A C 1
ATOM 2151 O O . ILE A 1 265 ? 0.612 -5.309 -14.264 1.00 74.25 265 ILE A O 1
ATOM 2155 N N . VAL A 1 266 ? -1.390 -5.578 -13.279 1.00 70.56 266 VAL A N 1
ATOM 2156 C CA . VAL A 1 266 ? -0.912 -6.444 -12.193 1.00 70.56 266 VAL A CA 1
ATOM 2157 C C . VAL A 1 266 ? -1.433 -7.862 -12.412 1.00 70.56 266 VAL A C 1
ATOM 2159 O O . VAL A 1 266 ? -2.642 -8.104 -12.379 1.00 70.56 266 VAL A O 1
ATOM 2162 N N . PHE A 1 267 ? -0.512 -8.802 -12.593 1.00 76.69 267 PHE A N 1
ATOM 2163 C CA . PHE A 1 267 ? -0.786 -10.231 -12.675 1.00 76.69 267 PHE A CA 1
ATOM 2164 C C . PHE A 1 267 ? -0.640 -10.845 -11.284 1.00 76.69 267 PHE A C 1
ATOM 2166 O O . PHE A 1 267 ? 0.448 -10.834 -10.707 1.00 76.69 267 PHE A O 1
ATOM 2173 N N . VAL A 1 268 ? -1.748 -11.343 -10.727 1.00 63.94 268 VAL A N 1
ATOM 2174 C CA . VAL A 1 268 ? -1.804 -11.848 -9.336 1.00 63.94 268 VAL A CA 1
ATOM 2175 C C . VAL A 1 268 ? -1.922 -13.367 -9.262 1.00 63.94 268 VAL A C 1
ATOM 2177 O O . VAL A 1 268 ? -1.584 -13.958 -8.243 1.00 63.94 268 VAL A O 1
ATOM 2180 N N . HIS A 1 269 ? -2.347 -14.001 -10.354 1.00 70.31 269 HIS A N 1
ATOM 2181 C CA . HIS A 1 269 ? -2.485 -15.451 -10.473 1.00 70.31 269 HIS A CA 1
ATOM 2182 C C . HIS A 1 269 ? -1.790 -15.952 -11.732 1.00 70.31 269 HIS A C 1
ATOM 2184 O O . HIS A 1 269 ? -1.513 -15.159 -12.635 1.00 70.31 269 HIS A O 1
ATOM 2190 N N . ASN A 1 270 ? -1.564 -17.263 -11.810 1.00 72.81 270 ASN A N 1
ATOM 2191 C CA . ASN A 1 270 ? -1.050 -17.898 -13.018 1.00 72.81 270 ASN A CA 1
ATOM 2192 C C . ASN A 1 270 ? -1.974 -17.605 -14.201 1.00 72.81 270 ASN A C 1
ATOM 2194 O O . ASN A 1 270 ? -3.197 -17.688 -14.085 1.00 72.81 270 ASN A O 1
ATOM 2198 N N . GLN A 1 271 ? -1.378 -17.251 -15.330 1.00 77.69 271 GLN A N 1
ATOM 2199 C CA . GLN A 1 271 ? -2.090 -16.965 -16.569 1.00 77.69 271 GLN A CA 1
ATOM 2200 C C . GLN A 1 271 ? -1.765 -18.059 -17.576 1.00 77.69 271 GLN A C 1
ATOM 2202 O O . GLN A 1 271 ? -0.681 -18.642 -17.546 1.00 77.69 271 GLN A O 1
ATOM 2207 N N . THR A 1 272 ? -2.701 -18.375 -18.457 1.00 74.94 272 THR A N 1
ATOM 2208 C CA . THR A 1 272 ? -2.516 -19.409 -19.473 1.00 74.94 272 THR A CA 1
ATOM 2209 C C . THR A 1 272 ? -3.017 -18.880 -20.806 1.00 74.94 272 THR A C 1
ATOM 2211 O O . THR A 1 272 ? -4.209 -18.659 -20.984 1.00 74.94 272 THR A O 1
ATOM 2214 N N . PHE A 1 273 ? -2.090 -18.668 -21.730 1.00 79.19 273 PHE A N 1
ATOM 2215 C CA . PHE A 1 273 ? -2.348 -18.297 -23.110 1.00 79.19 273 PHE A CA 1
ATOM 2216 C C . PHE A 1 273 ? -1.789 -19.414 -23.986 1.00 79.19 273 PHE A C 1
ATOM 2218 O O . PHE A 1 273 ? -0.575 -19.544 -24.139 1.00 79.19 273 PHE A O 1
ATOM 2225 N N . ILE A 1 274 ? -2.666 -20.268 -24.502 1.00 74.25 274 ILE A N 1
ATOM 2226 C CA . ILE A 1 274 ? -2.263 -21.395 -25.346 1.00 74.25 274 ILE A CA 1
ATOM 2227 C C . ILE A 1 274 ? -2.495 -20.994 -26.797 1.00 74.25 274 ILE A C 1
ATOM 2229 O O . ILE A 1 274 ? -3.555 -20.468 -27.136 1.00 74.25 274 ILE A O 1
ATOM 2233 N N . SER A 1 275 ? -1.506 -21.214 -27.660 1.00 77.75 275 SER A N 1
ATOM 2234 C CA . SER A 1 275 ? -1.647 -20.969 -29.105 1.00 77.75 275 SER A CA 1
ATOM 2235 C C . SER A 1 275 ? -2.090 -19.547 -29.487 1.00 77.75 275 SER A C 1
ATOM 2237 O O . SER A 1 275 ? -2.741 -19.351 -30.508 1.00 77.75 275 SER A O 1
ATOM 2239 N N . CYS A 1 276 ? -1.744 -18.543 -28.681 1.00 80.50 276 CYS A N 1
ATOM 2240 C CA . CYS A 1 276 ? -2.065 -17.139 -28.944 1.00 80.50 276 CYS A CA 1
ATOM 2241 C C . CYS A 1 276 ? -0.966 -16.459 -29.792 1.00 80.50 276 CYS A C 1
ATOM 2243 O O . CYS A 1 276 ? 0.193 -16.871 -29.752 1.00 80.50 276 CYS A O 1
ATOM 2245 N N . ASP A 1 277 ? -1.280 -15.393 -30.536 1.00 80.38 277 ASP A N 1
ATOM 2246 C CA . ASP A 1 277 ? -0.269 -14.601 -31.272 1.00 80.38 277 ASP A CA 1
ATOM 2247 C C . ASP A 1 277 ? 0.021 -13.280 -30.551 1.00 80.38 277 ASP A C 1
ATOM 2249 O O . ASP A 1 277 ? -0.840 -12.415 -30.468 1.00 80.38 277 ASP A O 1
ATOM 2253 N N . PHE A 1 278 ? 1.233 -13.107 -30.031 1.00 82.62 278 PHE A N 1
ATOM 2254 C CA . PHE A 1 278 ? 1.690 -11.910 -29.319 1.00 82.62 278 PHE A CA 1
ATOM 2255 C C . PHE A 1 278 ? 2.715 -11.095 -30.110 1.00 82.62 278 PHE A C 1
ATOM 2257 O O . PHE A 1 278 ? 3.389 -10.232 -29.538 1.00 82.62 278 PHE A O 1
ATOM 2264 N N . ARG A 1 279 ? 2.873 -11.338 -31.410 1.00 82.62 279 ARG A N 1
ATOM 2265 C CA . ARG A 1 279 ? 3.948 -10.727 -32.193 1.00 82.62 279 ARG A CA 1
ATOM 2266 C C . ARG A 1 279 ? 3.990 -9.203 -32.066 1.00 82.62 279 ARG A C 1
ATOM 2268 O O . ARG A 1 279 ? 2.993 -8.522 -32.277 1.00 82.62 279 ARG A O 1
ATOM 2275 N N . GLY A 1 280 ? 5.144 -8.659 -31.684 1.00 76.00 280 GLY A N 1
ATOM 2276 C CA . GLY A 1 280 ? 5.333 -7.212 -31.500 1.00 76.00 280 GLY A CA 1
ATOM 2277 C C . GLY A 1 280 ? 4.593 -6.583 -30.308 1.00 76.00 280 GLY A C 1
ATOM 2278 O O . GLY A 1 280 ? 4.550 -5.357 -30.210 1.00 76.00 280 GLY A O 1
ATOM 2279 N N . SER A 1 281 ? 4.012 -7.380 -29.404 1.00 80.94 281 SER A N 1
ATOM 2280 C CA . SER A 1 281 ? 3.325 -6.863 -28.211 1.00 80.94 281 SER A CA 1
ATOM 2281 C C . SER A 1 281 ? 4.286 -6.195 -27.229 1.00 80.94 281 SER A C 1
ATOM 2283 O O . SER A 1 281 ? 5.461 -6.555 -27.124 1.00 80.94 281 SER A O 1
ATOM 2285 N N . VAL A 1 282 ? 3.782 -5.240 -26.448 1.00 79.38 282 VAL A N 1
ATOM 2286 C CA . VAL A 1 282 ? 4.583 -4.503 -25.463 1.00 79.38 282 VAL A CA 1
ATOM 2287 C C . VAL A 1 282 ? 3.923 -4.545 -24.095 1.00 79.38 282 VAL A C 1
ATOM 2289 O O . VAL A 1 282 ? 2.824 -4.037 -23.915 1.00 79.38 282 VAL A O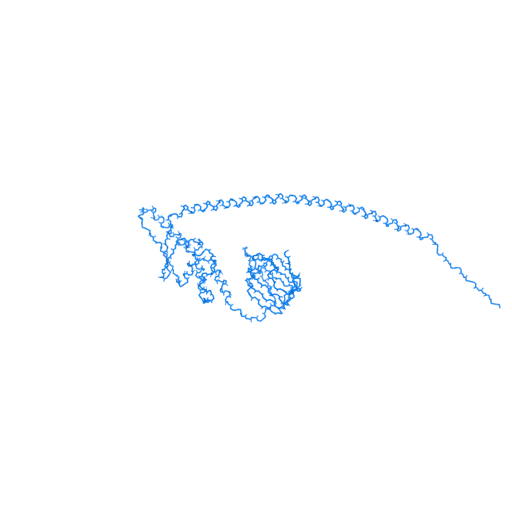 1
ATOM 2292 N N . PHE A 1 283 ? 4.633 -5.064 -23.102 1.00 82.62 283 PHE A N 1
ATOM 2293 C CA . PHE A 1 283 ? 4.270 -4.969 -21.695 1.00 82.62 283 PHE A CA 1
ATOM 2294 C C . PHE A 1 283 ? 5.019 -3.792 -21.073 1.00 82.62 283 PHE A C 1
ATOM 2296 O O . PHE A 1 283 ? 6.249 -3.759 -21.071 1.00 82.62 283 PHE A O 1
ATOM 2303 N N . ARG A 1 284 ? 4.293 -2.801 -20.556 1.00 76.38 284 ARG A N 1
ATOM 2304 C CA . ARG A 1 284 ? 4.855 -1.593 -19.947 1.00 76.38 284 ARG A CA 1
ATOM 2305 C C . ARG A 1 284 ? 4.354 -1.430 -18.519 1.00 76.38 284 ARG A C 1
ATOM 2307 O O . ARG A 1 284 ? 3.148 -1.473 -18.282 1.00 76.38 284 ARG A O 1
ATOM 2314 N N . ARG A 1 285 ? 5.266 -1.202 -17.567 1.00 75.50 285 ARG A N 1
ATOM 2315 C CA . ARG A 1 285 ? 4.920 -0.970 -16.151 1.00 75.50 285 ARG A CA 1
ATOM 2316 C C . ARG A 1 285 ? 4.002 -2.056 -15.576 1.00 75.50 285 ARG A C 1
ATOM 2318 O O . ARG A 1 285 ? 3.109 -1.775 -14.784 1.00 75.50 285 ARG A O 1
ATOM 2325 N N . CYS A 1 286 ? 4.180 -3.299 -16.022 1.00 79.75 286 CYS A N 1
ATOM 2326 C CA . CYS A 1 286 ? 3.412 -4.431 -15.516 1.00 79.75 286 CYS A CA 1
ATOM 2327 C C . CYS A 1 286 ? 4.073 -5.006 -14.260 1.00 79.75 286 CYS A C 1
ATOM 2329 O O . CYS A 1 286 ? 5.298 -4.983 -14.125 1.00 79.75 286 CYS A O 1
ATOM 2331 N N . PHE A 1 287 ? 3.260 -5.526 -13.347 1.00 75.19 287 PHE A N 1
ATOM 2332 C CA . PHE A 1 287 ? 3.709 -6.114 -12.093 1.00 75.19 287 PHE A CA 1
ATOM 2333 C C . PHE A 1 287 ? 3.293 -7.581 -12.010 1.00 75.19 287 PHE A C 1
ATOM 2335 O O . PHE A 1 287 ? 2.109 -7.897 -12.124 1.00 75.19 287 PHE A O 1
ATOM 2342 N N . PHE A 1 288 ? 4.253 -8.466 -11.769 1.00 78.69 288 PHE A N 1
ATOM 2343 C CA . PHE A 1 288 ? 4.027 -9.898 -11.590 1.00 78.69 288 PHE A CA 1
ATOM 2344 C C . PHE A 1 288 ? 4.192 -10.245 -10.108 1.00 78.69 288 PHE A C 1
ATOM 2346 O O . PHE A 1 288 ? 5.256 -10.019 -9.522 1.00 78.69 288 PHE A O 1
ATOM 2353 N N . ASN A 1 289 ? 3.120 -10.732 -9.477 1.00 70.44 289 ASN A N 1
ATOM 2354 C CA . ASN A 1 289 ? 3.143 -11.086 -8.060 1.00 70.44 289 ASN A CA 1
ATOM 2355 C C . ASN A 1 289 ? 3.949 -12.378 -7.803 1.00 70.44 289 ASN A C 1
ATOM 2357 O O . ASN A 1 289 ? 4.201 -13.155 -8.723 1.00 70.44 289 ASN A O 1
ATOM 2361 N N . ASN A 1 290 ? 4.349 -12.612 -6.548 1.00 66.25 290 ASN A N 1
ATOM 2362 C CA . ASN A 1 290 ? 5.157 -13.774 -6.159 1.00 66.25 290 ASN A CA 1
ATOM 2363 C C . ASN A 1 290 ? 4.522 -15.094 -6.627 1.00 66.25 290 ASN A C 1
ATOM 2365 O O . ASN A 1 290 ? 3.377 -15.383 -6.284 1.00 66.25 290 ASN A O 1
ATOM 2369 N N . GLY A 1 291 ? 5.293 -15.908 -7.355 1.00 60.38 291 GLY A N 1
ATOM 2370 C CA . GLY A 1 291 ? 4.879 -17.247 -7.786 1.00 60.38 291 GLY A CA 1
ATOM 2371 C C . GLY A 1 291 ? 3.893 -17.278 -8.956 1.00 60.38 291 GLY A C 1
ATOM 2372 O O . GLY A 1 291 ? 3.384 -18.350 -9.273 1.00 60.38 291 GLY A O 1
ATOM 2373 N N . VAL A 1 292 ? 3.623 -16.136 -9.598 1.00 73.00 292 VAL A N 1
ATOM 2374 C CA . VAL A 1 292 ? 2.812 -16.089 -10.817 1.00 73.00 292 VAL A CA 1
ATOM 2375 C C . VAL A 1 292 ? 3.595 -16.672 -11.988 1.00 73.00 292 VAL A C 1
ATOM 2377 O O . VAL A 1 292 ? 4.696 -16.223 -12.287 1.00 73.00 292 VAL A O 1
ATOM 2380 N N . LEU A 1 293 ? 2.989 -17.641 -12.668 1.00 73.94 293 LEU A N 1
ATOM 2381 C CA . LEU A 1 293 ? 3.488 -18.253 -13.895 1.00 73.94 293 LEU A CA 1
ATOM 2382 C C . LEU A 1 293 ? 2.586 -17.879 -15.071 1.00 73.94 293 LEU A C 1
ATOM 2384 O O . LEU A 1 293 ? 1.370 -18.076 -15.027 1.00 73.94 293 LEU A O 1
ATOM 2388 N N . MET A 1 294 ? 3.181 -17.357 -16.136 1.00 80.12 294 MET A N 1
ATOM 2389 C CA . MET A 1 294 ? 2.534 -17.164 -17.426 1.00 80.12 294 MET A CA 1
ATOM 2390 C C . MET A 1 294 ? 2.870 -18.332 -18.341 1.00 80.12 294 MET A C 1
ATOM 2392 O O . MET A 1 294 ? 3.983 -18.431 -18.848 1.00 80.12 294 MET A O 1
ATOM 2396 N N . ASN A 1 295 ? 1.899 -19.207 -18.571 1.00 78.69 295 ASN A N 1
ATOM 2397 C CA . ASN A 1 295 ? 2.018 -20.247 -19.577 1.00 78.69 295 ASN A CA 1
ATOM 2398 C C . ASN A 1 295 ? 1.688 -19.672 -20.956 1.00 78.69 295 ASN A C 1
ATOM 2400 O O . ASN A 1 295 ? 0.563 -19.232 -21.169 1.00 78.69 295 ASN A O 1
ATOM 2404 N N . LEU A 1 296 ? 2.675 -19.669 -21.849 1.00 80.94 296 LEU A N 1
ATOM 2405 C CA . LEU A 1 296 ? 2.596 -19.210 -23.234 1.00 80.94 296 LEU A CA 1
ATOM 2406 C C . LEU A 1 296 ? 2.883 -20.357 -24.226 1.00 80.94 296 LEU A C 1
ATOM 2408 O O . LEU A 1 296 ? 3.261 -20.097 -25.367 1.00 80.94 296 LEU A O 1
ATOM 2412 N N . SER A 1 297 ? 2.748 -21.622 -23.815 1.00 77.06 297 SER A N 1
ATOM 2413 C CA . SER A 1 297 ? 2.999 -22.779 -24.685 1.00 77.06 297 SER A CA 1
ATOM 2414 C C . SER A 1 297 ? 2.187 -22.721 -25.982 1.00 77.06 297 SER A C 1
ATOM 2416 O O . SER A 1 297 ? 0.998 -22.391 -25.990 1.00 77.06 297 SER A O 1
ATOM 2418 N N . GLY A 1 298 ? 2.845 -23.022 -27.100 1.00 77.88 298 GLY A N 1
ATOM 2419 C CA . GLY A 1 298 ? 2.286 -22.943 -28.446 1.00 77.88 298 GLY A CA 1
ATOM 2420 C C . GLY A 1 298 ? 2.019 -21.526 -28.962 1.00 77.88 298 GLY A C 1
ATOM 2421 O O . GLY A 1 298 ? 1.546 -21.392 -30.090 1.00 77.88 298 GLY A O 1
ATOM 2422 N N . SER A 1 299 ? 2.279 -20.473 -28.177 1.00 84.50 299 SER A N 1
ATOM 2423 C CA . SER A 1 299 ? 2.013 -19.084 -28.569 1.00 84.50 299 SER A CA 1
ATOM 2424 C C . SER A 1 299 ? 3.177 -18.464 -29.350 1.00 84.50 299 SER A C 1
ATOM 2426 O O . SER A 1 299 ? 4.348 -18.690 -29.045 1.00 84.50 299 SER A O 1
ATOM 2428 N N . ASN A 1 300 ? 2.873 -17.611 -30.332 1.00 82.44 300 ASN A N 1
ATOM 2429 C CA . ASN A 1 300 ? 3.888 -16.853 -31.064 1.00 82.44 300 ASN A CA 1
ATOM 2430 C C . ASN A 1 300 ? 4.289 -15.603 -30.275 1.00 82.44 300 ASN A C 1
ATOM 2432 O O . ASN A 1 300 ? 3.548 -14.625 -30.229 1.00 82.44 300 ASN A O 1
ATOM 2436 N N . ILE A 1 301 ? 5.482 -15.614 -29.686 1.00 85.06 301 ILE A N 1
ATOM 2437 C CA . ILE A 1 301 ? 5.983 -14.521 -28.838 1.00 85.06 301 ILE A CA 1
ATOM 2438 C C . ILE A 1 301 ? 7.067 -13.665 -29.507 1.00 85.06 301 ILE A C 1
ATOM 2440 O O . ILE A 1 301 ? 7.826 -12.955 -28.843 1.00 85.06 301 ILE A O 1
ATOM 2444 N N . SER A 1 302 ? 7.174 -13.729 -30.834 1.00 79.94 302 SER A N 1
ATOM 2445 C CA . SER A 1 302 ? 8.233 -13.033 -31.565 1.00 79.94 302 SER A CA 1
ATOM 2446 C C . SER A 1 302 ? 8.149 -11.505 -31.410 1.00 79.94 302 SER A C 1
ATOM 2448 O O . SER A 1 302 ? 7.140 -10.864 -31.700 1.00 79.94 302 SER A O 1
ATOM 2450 N N . GLY A 1 303 ? 9.240 -10.886 -30.953 1.00 79.50 303 GLY A N 1
ATOM 2451 C CA . GLY A 1 303 ? 9.336 -9.428 -30.834 1.00 79.50 303 GLY A CA 1
ATOM 2452 C C . GLY A 1 303 ? 8.565 -8.806 -29.663 1.00 79.50 303 GLY A C 1
ATOM 2453 O O . GLY A 1 303 ? 8.348 -7.592 -29.683 1.00 79.50 303 GLY A O 1
ATOM 2454 N N . ILE A 1 304 ? 8.168 -9.591 -28.653 1.00 84.50 304 ILE A N 1
ATOM 2455 C CA . ILE A 1 304 ? 7.606 -9.037 -27.413 1.00 84.50 304 ILE A CA 1
ATOM 2456 C C . ILE A 1 304 ? 8.640 -8.153 -26.703 1.00 84.50 304 ILE A C 1
ATOM 2458 O O . ILE A 1 304 ? 9.824 -8.482 -26.629 1.00 84.50 304 ILE A O 1
ATOM 2462 N N . LYS A 1 305 ? 8.186 -7.032 -26.131 1.00 79.81 305 LYS A N 1
ATOM 2463 C CA . LYS A 1 305 ? 9.015 -6.143 -25.304 1.00 79.81 305 LYS A CA 1
ATOM 2464 C C . LYS A 1 305 ? 8.452 -5.995 -23.898 1.00 79.81 305 LYS A C 1
ATOM 2466 O O . LYS A 1 305 ? 7.262 -5.753 -23.732 1.00 79.81 305 LYS A O 1
ATOM 2471 N N . PHE A 1 306 ? 9.333 -6.029 -22.903 1.00 80.69 306 PHE A N 1
ATOM 2472 C CA . PHE A 1 306 ? 9.017 -5.717 -21.510 1.00 80.69 306 PHE A CA 1
ATOM 2473 C C . PHE A 1 306 ? 9.743 -4.433 -21.106 1.00 80.69 306 PHE A C 1
ATOM 2475 O O . PHE A 1 306 ? 10.968 -4.363 -21.163 1.00 80.69 306 PHE A O 1
ATOM 2482 N N . ILE A 1 307 ? 8.994 -3.400 -20.728 1.00 76.19 307 ILE A N 1
ATOM 2483 C CA . ILE A 1 307 ? 9.511 -2.064 -20.412 1.00 76.19 307 ILE A CA 1
ATOM 2484 C C . ILE A 1 307 ? 9.085 -1.702 -18.990 1.00 76.19 307 ILE A C 1
ATOM 2486 O O . ILE A 1 307 ? 7.891 -1.629 -18.706 1.00 76.19 307 ILE A O 1
ATOM 2490 N N . ASP A 1 308 ? 10.051 -1.463 -18.100 1.00 75.56 308 ASP A N 1
ATOM 2491 C CA . ASP A 1 308 ? 9.806 -1.065 -16.700 1.00 75.56 308 ASP A CA 1
ATOM 2492 C C . ASP A 1 308 ? 8.844 -2.014 -15.949 1.00 75.56 308 ASP A C 1
ATOM 2494 O O . ASP A 1 308 ? 8.033 -1.607 -15.121 1.00 75.56 308 ASP A O 1
ATOM 2498 N N . CYS A 1 309 ? 8.878 -3.306 -16.287 1.00 77.81 309 CYS A N 1
ATOM 2499 C CA . CYS A 1 309 ? 8.079 -4.325 -15.612 1.00 77.81 309 CYS A CA 1
ATOM 2500 C C . CYS A 1 309 ? 8.804 -4.825 -14.357 1.00 77.81 309 CYS A C 1
ATOM 2502 O O . CYS A 1 309 ? 10.031 -4.914 -14.334 1.00 77.81 309 CYS A O 1
ATOM 2504 N N . ARG A 1 310 ? 8.048 -5.167 -13.310 1.00 72.44 310 ARG A N 1
ATOM 2505 C CA . ARG A 1 310 ? 8.593 -5.604 -12.018 1.00 72.44 310 ARG A CA 1
ATOM 2506 C C . ARG A 1 310 ? 8.037 -6.964 -11.623 1.00 72.44 310 ARG A C 1
ATOM 2508 O O . ARG A 1 310 ? 6.850 -7.220 -11.796 1.00 72.44 310 ARG A O 1
ATOM 2515 N N . CYS A 1 311 ? 8.890 -7.798 -11.042 1.00 73.19 311 CYS A N 1
ATOM 2516 C CA . CYS A 1 311 ? 8.491 -9.046 -10.401 1.00 73.19 311 CYS A CA 1
ATOM 2517 C C . CYS A 1 311 ? 8.770 -8.921 -8.906 1.00 73.19 311 CYS A C 1
ATOM 2519 O O . CYS A 1 311 ? 9.815 -8.400 -8.508 1.00 73.19 311 CYS A O 1
ATOM 2521 N N . ASN A 1 312 ? 7.830 -9.357 -8.075 1.00 56.81 312 A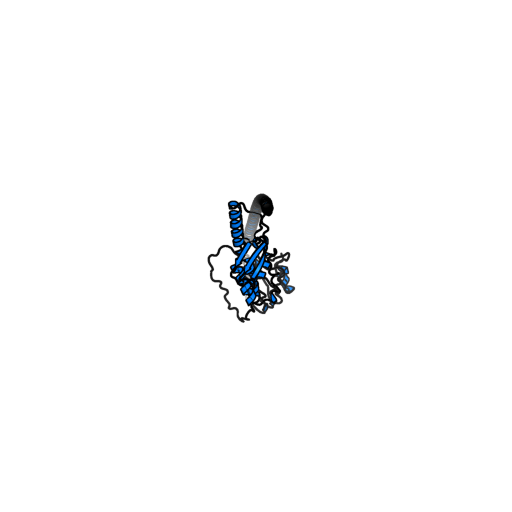SN A N 1
ATOM 2522 C CA . ASN A 1 312 ? 8.080 -9.478 -6.647 1.00 56.81 312 ASN A CA 1
ATOM 2523 C C . ASN A 1 312 ? 8.911 -10.771 -6.451 1.00 56.81 312 ASN A C 1
ATOM 2525 O O . ASN A 1 312 ? 8.577 -11.797 -7.040 1.00 56.81 312 ASN A O 1
ATOM 2529 N N . SER A 1 313 ? 10.005 -10.717 -5.678 1.00 54.22 313 SER A N 1
ATOM 2530 C CA . SER A 1 313 ? 11.017 -11.779 -5.422 1.00 54.22 313 SER A CA 1
ATOM 2531 C C . SER A 1 313 ? 12.192 -11.945 -6.412 1.00 54.22 313 SER A C 1
ATOM 2533 O O . SER A 1 313 ? 12.254 -11.317 -7.461 1.00 54.22 313 SER A O 1
ATOM 2535 N N . ARG A 1 314 ? 13.175 -12.781 -6.014 1.00 52.59 314 ARG A N 1
ATOM 2536 C CA . ARG A 1 314 ? 14.486 -13.076 -6.650 1.00 52.59 314 ARG A CA 1
ATOM 2537 C C . ARG A 1 314 ? 14.413 -13.659 -8.078 1.00 52.59 314 ARG A C 1
ATOM 2539 O O . ARG A 1 314 ? 15.435 -14.106 -8.591 1.00 52.59 314 ARG A O 1
ATOM 2546 N N . MET A 1 315 ? 13.234 -13.681 -8.687 1.00 53.53 315 MET A N 1
ATOM 2547 C CA . MET A 1 315 ? 12.981 -14.206 -10.023 1.00 53.53 315 MET A CA 1
ATOM 2548 C C . MET A 1 315 ? 13.248 -13.123 -11.069 1.00 53.53 315 MET A C 1
ATOM 2550 O O . MET A 1 315 ? 12.850 -11.967 -10.913 1.00 53.53 315 MET A O 1
ATOM 2554 N N . SER A 1 316 ? 13.944 -13.490 -12.139 1.00 58.38 316 SER A N 1
ATOM 2555 C CA . SER A 1 316 ? 14.009 -12.661 -13.338 1.00 58.38 316 SER A CA 1
ATOM 2556 C C . SER A 1 316 ? 12.667 -12.738 -14.081 1.00 58.38 316 SER A C 1
ATOM 2558 O O . SER A 1 316 ? 11.953 -13.730 -13.933 1.00 58.38 316 SER A O 1
ATOM 2560 N N . PRO A 1 317 ? 12.303 -11.741 -14.910 1.00 57.78 317 PRO A N 1
ATOM 2561 C CA . PRO A 1 317 ? 11.119 -11.838 -15.761 1.00 57.78 317 PRO A CA 1
ATOM 2562 C C . PRO A 1 317 ? 11.094 -13.124 -16.594 1.00 57.78 317 PRO A C 1
ATOM 2564 O O . PRO A 1 317 ? 10.024 -13.667 -16.812 1.00 57.78 317 PRO A O 1
ATOM 2567 N N . ALA A 1 318 ? 12.252 -13.663 -16.987 1.00 61.38 318 ALA A N 1
ATOM 2568 C CA . ALA A 1 318 ? 12.345 -14.926 -17.714 1.00 61.38 318 ALA A CA 1
ATOM 2569 C C . ALA A 1 318 ? 11.845 -16.145 -16.916 1.00 61.38 318 ALA A C 1
ATOM 2571 O O . ALA A 1 318 ? 11.311 -17.074 -17.510 1.00 61.38 318 ALA A O 1
ATOM 2572 N N . ASP A 1 319 ? 11.937 -16.117 -15.585 1.00 62.53 319 ASP A N 1
ATOM 2573 C CA . ASP A 1 319 ? 11.475 -17.207 -14.716 1.00 62.53 319 ASP A CA 1
ATOM 2574 C C . ASP A 1 319 ? 9.946 -17.199 -14.518 1.00 62.53 319 ASP A C 1
ATOM 2576 O O . ASP A 1 319 ? 9.379 -18.143 -13.968 1.00 62.53 319 ASP A O 1
ATOM 2580 N N . VAL A 1 320 ? 9.270 -16.128 -14.952 1.00 64.88 320 VAL A N 1
ATOM 2581 C CA . VAL A 1 320 ? 7.808 -15.966 -14.881 1.00 64.88 320 VAL A CA 1
ATOM 2582 C C . VAL A 1 320 ? 7.110 -16.662 -16.052 1.00 64.88 320 VAL A C 1
ATOM 2584 O O . VAL A 1 320 ? 5.932 -16.996 -15.944 1.00 64.88 320 VAL A O 1
ATOM 2587 N N . PHE A 1 321 ? 7.804 -16.912 -17.165 1.00 73.06 321 PHE A N 1
ATOM 2588 C CA . PHE A 1 321 ? 7.196 -17.436 -18.389 1.00 73.06 321 PHE A CA 1
ATOM 2589 C C . PHE A 1 321 ? 7.525 -18.912 -18.616 1.00 73.06 321 PHE A C 1
ATOM 2591 O O . PHE A 1 321 ? 8.684 -19.318 -18.647 1.00 73.06 321 PHE A O 1
ATOM 2598 N N . ILE A 1 322 ? 6.489 -19.706 -18.866 1.00 67.94 322 ILE A N 1
ATOM 2599 C CA . ILE A 1 322 ? 6.603 -21.058 -19.409 1.00 67.94 322 ILE A CA 1
ATOM 2600 C C . ILE A 1 322 ? 6.380 -20.938 -20.916 1.00 67.94 322 ILE A C 1
ATOM 2602 O O . ILE A 1 322 ? 5.272 -20.641 -21.357 1.00 67.94 322 ILE A O 1
ATOM 2606 N N . VAL A 1 323 ? 7.444 -21.135 -21.690 1.00 71.94 323 VAL A N 1
ATOM 2607 C CA . VAL A 1 323 ? 7.437 -21.130 -23.160 1.00 71.94 323 VAL A CA 1
ATOM 2608 C C . VAL A 1 323 ? 8.077 -22.399 -23.696 1.00 71.94 323 VAL A C 1
ATOM 2610 O O . VAL A 1 323 ? 8.877 -23.040 -23.004 1.00 71.94 323 VAL A O 1
ATOM 2613 N N . ASP A 1 324 ? 7.753 -22.728 -24.941 1.00 72.19 324 ASP A N 1
ATOM 2614 C CA . ASP A 1 324 ? 8.382 -23.832 -25.658 1.00 72.19 324 ASP A CA 1
ATOM 2615 C C . ASP A 1 324 ? 9.894 -23.575 -25.824 1.00 72.19 324 ASP A C 1
ATOM 2617 O O . ASP A 1 324 ? 10.358 -22.428 -25.849 1.00 72.19 324 ASP A O 1
ATOM 2621 N N . GLU A 1 325 ? 10.698 -24.644 -25.849 1.00 63.78 325 GLU A N 1
ATOM 2622 C CA . GLU A 1 325 ? 12.164 -24.539 -25.759 1.00 63.78 325 GLU A CA 1
ATOM 2623 C C . GLU A 1 325 ? 12.798 -23.719 -26.887 1.00 63.78 325 GLU A C 1
ATOM 2625 O O . GLU A 1 325 ? 13.798 -23.037 -26.662 1.00 63.78 325 GLU A O 1
ATOM 2630 N N . ASP A 1 326 ? 12.191 -23.741 -28.069 1.00 66.44 326 ASP A N 1
ATOM 2631 C CA . ASP A 1 326 ? 12.592 -22.992 -29.257 1.00 66.44 326 ASP A CA 1
ATOM 2632 C C . ASP A 1 326 ? 12.295 -21.484 -29.153 1.00 66.44 326 ASP A C 1
ATOM 2634 O O . ASP A 1 326 ? 12.899 -20.686 -29.869 1.00 66.44 326 ASP A O 1
ATOM 2638 N N . GLN A 1 327 ? 11.420 -21.074 -28.228 1.00 62.47 327 GLN A N 1
ATOM 2639 C CA . GLN A 1 327 ? 10.994 -19.684 -28.036 1.00 62.47 327 GLN A CA 1
ATOM 2640 C C . GLN A 1 327 ? 11.668 -18.990 -26.838 1.00 62.47 327 GLN A C 1
ATOM 2642 O O . GLN A 1 327 ? 11.533 -17.775 -26.677 1.00 62.47 327 GLN A O 1
ATOM 2647 N N . LYS A 1 328 ? 12.451 -19.711 -26.018 1.00 59.75 328 LYS A N 1
ATOM 2648 C CA . LYS A 1 328 ? 13.127 -19.161 -24.818 1.00 59.75 328 LYS A CA 1
ATOM 2649 C C . LYS A 1 328 ? 14.046 -17.966 -25.109 1.00 59.75 328 LYS A C 1
ATOM 2651 O O . LYS A 1 328 ? 14.170 -17.083 -24.267 1.00 59.75 328 LYS A O 1
ATOM 2656 N N . GLY A 1 329 ? 14.654 -17.901 -26.297 1.00 58.81 329 GLY A N 1
ATOM 2657 C CA . GLY A 1 329 ? 15.535 -16.797 -26.710 1.00 58.81 329 GLY A CA 1
ATOM 2658 C C . GLY A 1 329 ? 14.824 -15.465 -26.990 1.00 58.81 329 GLY A C 1
ATOM 2659 O O . GLY A 1 329 ? 15.486 -14.436 -27.095 1.00 58.81 329 GLY A O 1
ATOM 2660 N N . ASN A 1 330 ? 13.491 -15.470 -27.095 1.00 58.59 330 ASN A N 1
ATOM 2661 C CA . ASN A 1 330 ? 12.680 -14.274 -27.350 1.00 58.59 330 ASN A CA 1
ATOM 2662 C C . ASN A 1 330 ? 12.248 -13.554 -26.062 1.00 58.59 330 ASN A C 1
ATOM 2664 O O . ASN A 1 330 ? 11.661 -12.474 -26.130 1.00 58.59 330 ASN A O 1
ATOM 2668 N N . ILE A 1 331 ? 12.539 -14.130 -24.892 1.00 60.88 331 ILE A N 1
ATOM 2669 C CA . ILE A 1 331 ? 12.275 -13.507 -23.595 1.00 60.88 331 ILE A CA 1
ATOM 2670 C C . ILE A 1 331 ? 13.555 -12.809 -23.130 1.00 60.88 331 ILE A C 1
ATOM 2672 O O . ILE A 1 331 ? 14.612 -13.441 -23.117 1.00 60.88 331 ILE A O 1
ATOM 2676 N N . PRO A 1 332 ? 13.507 -11.521 -22.743 1.00 54.47 332 PRO A N 1
ATOM 2677 C CA . PRO A 1 332 ? 14.697 -10.824 -22.280 1.00 54.47 332 PRO A CA 1
ATOM 2678 C C . PRO A 1 332 ? 15.284 -11.518 -21.044 1.00 54.47 332 PRO A C 1
ATOM 2680 O O . PRO A 1 332 ? 14.657 -11.575 -19.983 1.00 54.47 332 PRO A O 1
ATOM 2683 N N . SER A 1 333 ? 16.505 -12.036 -21.182 1.00 52.44 333 SER A N 1
ATOM 2684 C CA . SER A 1 333 ? 17.339 -12.426 -20.051 1.00 52.44 333 SER A CA 1
ATOM 2685 C C . SER A 1 333 ? 17.940 -11.169 -19.428 1.00 52.44 333 SER A C 1
ATOM 2687 O O . SER A 1 333 ? 18.499 -10.359 -20.162 1.00 52.44 333 SER A O 1
ATOM 2689 N N . ARG A 1 334 ? 17.784 -11.062 -18.106 1.00 42.09 334 ARG A N 1
ATOM 2690 C CA . ARG A 1 334 ? 18.296 -10.055 -17.161 1.00 42.09 334 ARG A CA 1
ATOM 2691 C C . ARG A 1 334 ? 18.936 -8.774 -17.707 1.00 42.09 334 ARG A C 1
ATOM 2693 O O . ARG A 1 334 ? 20.037 -8.857 -18.290 1.00 42.09 334 ARG A O 1
#

Foldseek 3Di:
DDDDDDDDDDDDPDPVVVVVVVVVVVVVVVVVVVVVVVVVVVVVVVVVVVVVVVVVVVVVVVVVVVVVVVVVVVVVVVVVVVVVVVVVVCVVVPPPAFAWAWEAEQRDIDIDTLQLQVLDCQWPSNVVVVVVVVVVVVVCVVPVDDPDRDHHYHYHHHDCPCVVVVSVCSNDPVSACPPVPPLVPDDLVVLVVNLVVCVVRVVVSSNVNSVVSSVVPDDDDPPPDDDPDPPDDDDPDDDDDQDAAEDDAAAAEAEEQALPEAERHEYDAAYEYALYENHQYEYEQYEYEPPHAYEQENYHLHNYYYYNYYYPDPDDPLNRYDYDPVCSVRDDDD

pLDDT: mean 72.3, std 18.55, range [25.33, 94.62]

Radius of gyration: 39.43 Å; chains: 1; bounding box: 76×43×163 Å